Protein AF-A0A9D2MLC1-F1 (afdb_monomer_lite)

Sequence (253 aa):
MKKRMLSLFCVLALGLTLLPTAALAAQDPVWYIERGWDGSTVTEQTKTVDTCTPIDKTTVTWDGSTTGGWYVASGNVTIDQRVTVTGDVYLILTDGCTLTINGGIQVEEDDSLTIYGQSDQADTMGRLTASINAENATIWDAAIGGSGSKDGGMDGGAVTIHGGFVSAMATLIDEDESTGGNDDESTGGNDEVSTHYAHGAAIGGGGGGGVTADGESFVANGGDGGTVIIYGGVVDAASDGGAAIGGGGGSDV

Structure (mmCIF, N/CA/C/O backbone):
data_AF-A0A9D2MLC1-F1
#
_entry.id   AF-A0A9D2MLC1-F1
#
loop_
_atom_site.group_PDB
_atom_site.id
_atom_site.type_symbol
_atom_site.label_atom_id
_atom_site.label_alt_id
_atom_site.label_comp_id
_atom_site.label_asym_id
_atom_site.label_entity_id
_atom_site.label_seq_id
_atom_site.pdbx_PDB_ins_code
_atom_site.Cartn_x
_atom_site.Cartn_y
_atom_site.Cartn_z
_atom_site.occupancy
_atom_site.B_iso_or_equiv
_atom_site.auth_seq_id
_atom_site.auth_comp_id
_atom_site.auth_asym_id
_atom_site.auth_atom_id
_atom_site.pdbx_PDB_model_num
ATOM 1 N N . MET A 1 1 ? -7.370 58.462 50.575 1.00 47.19 1 MET A N 1
ATOM 2 C CA . MET A 1 1 ? -7.270 58.305 49.106 1.00 47.19 1 MET A CA 1
ATOM 3 C C . MET A 1 1 ? -7.406 56.820 48.768 1.00 47.19 1 MET A C 1
ATOM 5 O O . MET A 1 1 ? -6.433 56.090 48.822 1.00 47.19 1 MET A O 1
ATOM 9 N N . LYS A 1 2 ? -8.638 56.342 48.544 1.00 49.66 2 LYS A N 1
ATOM 10 C CA . LYS A 1 2 ? -8.995 54.926 48.312 1.00 49.66 2 LYS A CA 1
ATOM 11 C C . LYS A 1 2 ? -9.895 54.845 47.074 1.00 49.66 2 LYS A C 1
ATOM 13 O O . LYS A 1 2 ? -11.104 54.776 47.232 1.00 49.66 2 LYS A O 1
ATOM 18 N N . LYS A 1 3 ? -9.358 54.979 45.856 1.00 49.16 3 LYS A N 1
ATOM 19 C CA . LYS A 1 3 ? -10.187 54.959 44.628 1.00 49.16 3 LYS A CA 1
ATOM 20 C C . LYS A 1 3 ? -9.443 54.508 43.359 1.00 49.16 3 LYS A C 1
ATOM 22 O O . LYS A 1 3 ? -9.645 55.135 42.336 1.00 49.16 3 LYS A O 1
ATOM 27 N N . ARG A 1 4 ? -8.560 53.495 43.362 1.00 52.78 4 ARG A N 1
ATOM 28 C CA . ARG A 1 4 ? -7.952 53.017 42.084 1.00 52.78 4 ARG A CA 1
ATOM 29 C C . ARG A 1 4 ? -7.636 51.516 41.970 1.00 52.78 4 ARG A C 1
ATOM 31 O O . ARG A 1 4 ? -7.066 51.122 40.966 1.00 52.78 4 ARG A O 1
ATOM 38 N N . MET A 1 5 ? -8.002 50.669 42.938 1.00 52.56 5 MET A N 1
ATOM 39 C CA . MET A 1 5 ? -7.578 49.249 42.930 1.00 52.56 5 MET A CA 1
ATOM 40 C C . MET A 1 5 ? -8.698 48.236 42.644 1.00 52.56 5 MET A C 1
ATOM 42 O O . MET A 1 5 ? -8.396 47.086 42.359 1.00 52.56 5 MET A O 1
ATOM 46 N N . LEU A 1 6 ? -9.977 48.641 42.651 1.00 48.75 6 LEU A N 1
ATOM 47 C CA . LEU A 1 6 ? -11.094 47.721 42.365 1.00 48.75 6 LEU A CA 1
ATOM 48 C C . LEU A 1 6 ? -11.420 47.584 40.868 1.00 48.75 6 LEU A C 1
ATOM 50 O O . LEU A 1 6 ? -12.038 46.608 40.464 1.00 48.75 6 LEU A O 1
ATOM 54 N N . SER A 1 7 ? -10.985 48.534 40.034 1.00 48.88 7 SER A N 1
ATOM 55 C CA . SER A 1 7 ? -11.278 48.519 38.592 1.00 48.88 7 SER A CA 1
ATOM 56 C C . SER A 1 7 ? -10.373 47.574 37.800 1.00 48.88 7 SER A C 1
ATOM 58 O O . SER A 1 7 ? -10.716 47.232 36.676 1.00 48.88 7 SER A O 1
ATOM 60 N N . LEU A 1 8 ? -9.226 47.164 38.354 1.00 48.66 8 LEU A N 1
ATOM 61 C CA . LEU A 1 8 ? -8.252 46.341 37.631 1.00 48.66 8 LEU A CA 1
ATOM 62 C C . LEU A 1 8 ? -8.523 44.834 37.788 1.00 48.66 8 LEU A C 1
ATOM 64 O O . LEU A 1 8 ? -8.221 44.065 36.883 1.00 48.66 8 LEU A O 1
ATOM 68 N N . PHE A 1 9 ? -9.177 44.417 38.879 1.00 50.84 9 PHE A N 1
ATOM 69 C CA . PHE A 1 9 ? -9.564 43.015 39.088 1.00 50.84 9 PHE A CA 1
ATOM 70 C C . PHE A 1 9 ? -10.787 42.591 38.257 1.00 50.84 9 PHE A C 1
ATOM 72 O O . PHE A 1 9 ? -10.830 41.454 37.798 1.00 50.84 9 PHE A O 1
ATOM 79 N N . CYS A 1 10 ? -11.736 43.493 37.971 1.00 48.47 10 CYS A N 1
ATOM 80 C CA . CYS A 1 10 ? -12.864 43.169 37.084 1.00 48.47 10 CYS A CA 1
ATOM 81 C C . CYS A 1 10 ? -12.461 43.065 35.603 1.00 48.47 10 CYS A C 1
ATOM 83 O O . CYS A 1 10 ? -13.090 42.320 34.862 1.00 48.47 10 CYS A O 1
ATOM 85 N N . VAL A 1 11 ? -11.408 43.765 35.165 1.00 52.12 11 VAL A N 1
ATOM 86 C CA . VAL A 1 11 ? -10.929 43.691 33.769 1.00 52.12 11 VAL A CA 1
ATOM 87 C C . VAL A 1 11 ? -10.118 42.415 33.526 1.00 52.12 11 VAL A C 1
ATOM 89 O O . VAL A 1 11 ? -10.260 41.798 32.476 1.00 52.12 11 VAL A O 1
ATOM 92 N N . LEU A 1 12 ? -9.336 41.958 34.512 1.00 48.44 12 LEU A N 1
ATOM 93 C CA . LEU A 1 12 ? -8.589 40.699 34.406 1.00 48.44 12 LEU A CA 1
ATOM 94 C C . LEU A 1 12 ? -9.509 39.464 34.489 1.00 48.44 12 LEU A C 1
ATOM 96 O O . LEU A 1 12 ? -9.271 38.477 33.801 1.00 48.44 12 LEU A O 1
ATOM 100 N N . ALA A 1 13 ? -10.594 39.539 35.271 1.00 52.09 13 ALA A N 1
ATOM 101 C CA . ALA A 1 13 ? -11.589 38.469 35.364 1.00 52.09 13 ALA A CA 1
ATOM 102 C C . ALA A 1 13 ? -12.474 38.347 34.106 1.00 52.09 13 ALA A C 1
ATOM 104 O O . ALA A 1 13 ? -12.852 37.235 33.753 1.00 52.09 13 ALA A O 1
ATOM 105 N N . LEU A 1 14 ? -12.762 39.452 33.399 1.00 51.16 14 LEU A N 1
ATOM 106 C CA . LEU A 1 14 ? -13.432 39.400 32.089 1.00 51.16 14 LEU A CA 1
ATOM 107 C C . LEU A 1 14 ? -12.478 39.047 30.933 1.00 51.16 14 LEU A C 1
ATOM 109 O O . LEU A 1 14 ? -12.927 38.522 29.922 1.00 51.16 14 LEU A O 1
ATOM 113 N N . GLY A 1 15 ? -11.173 39.304 31.065 1.00 48.12 15 GLY A N 1
ATOM 114 C CA . GLY A 1 15 ? -10.180 38.944 30.045 1.00 48.12 15 GLY A CA 1
ATOM 115 C C . GLY A 1 15 ? -9.896 37.441 29.944 1.00 48.12 15 GLY A C 1
ATOM 116 O O . GLY A 1 15 ? -9.494 36.977 28.883 1.00 48.12 15 GLY A O 1
ATOM 117 N N . LEU A 1 16 ? -10.137 36.671 31.015 1.00 50.59 16 LEU A N 1
ATOM 118 C CA . LEU A 1 16 ? -9.947 35.212 31.022 1.00 50.59 16 LEU A CA 1
ATOM 119 C C . LEU A 1 16 ? -11.151 34.418 30.490 1.00 50.59 16 LEU A C 1
ATOM 121 O O . LEU A 1 16 ? -10.986 33.254 30.142 1.00 50.59 16 LEU A O 1
ATOM 125 N N . THR A 1 17 ? -12.344 35.016 30.406 1.00 54.69 17 THR A N 1
ATOM 126 C CA . THR A 1 17 ? -13.545 34.355 29.852 1.00 54.69 17 THR A CA 1
ATOM 127 C C . THR A 1 17 ? -13.795 34.695 28.381 1.00 54.69 17 THR A C 1
ATOM 129 O O . THR A 1 17 ? -14.720 34.161 27.777 1.00 54.69 17 THR A O 1
ATOM 132 N N . LEU A 1 18 ? -12.975 35.588 27.814 1.00 49.53 18 LEU A N 1
ATOM 133 C CA . LEU A 1 18 ? -12.990 36.023 26.414 1.00 49.53 18 LEU A CA 1
ATOM 134 C C . LEU A 1 18 ? -11.840 35.436 25.589 1.00 49.53 18 LEU A C 1
ATOM 136 O O . LEU A 1 18 ? -11.666 35.819 24.432 1.00 49.53 18 LEU A O 1
ATOM 140 N N . LEU A 1 19 ? -11.071 34.497 26.148 1.00 50.03 19 LEU A N 1
ATOM 141 C CA . LEU A 1 19 ? -10.316 33.596 25.291 1.00 50.03 19 LEU A CA 1
ATOM 142 C C . LEU A 1 19 ? -11.359 32.788 24.515 1.00 50.03 19 LEU A C 1
ATOM 144 O O . LEU A 1 19 ? -12.202 32.158 25.159 1.00 50.03 19 LEU A O 1
ATOM 148 N N . PRO A 1 20 ? -11.360 32.808 23.171 1.00 52.34 20 PRO A N 1
ATOM 149 C CA . PRO A 1 20 ? -12.101 31.803 22.445 1.00 52.34 20 PRO A CA 1
ATOM 150 C C . PRO A 1 20 ? -11.544 30.475 22.943 1.00 52.34 20 PRO A C 1
ATOM 152 O O . PRO A 1 20 ? -10.388 30.140 22.688 1.00 52.34 20 PRO A O 1
ATOM 155 N N . THR A 1 21 ? -12.342 29.726 23.700 1.00 51.97 21 THR A N 1
ATOM 156 C CA . THR A 1 21 ? -12.208 28.283 23.698 1.00 51.97 21 THR A CA 1
ATOM 157 C C . THR A 1 21 ? -12.430 27.905 22.245 1.00 51.97 21 THR A C 1
ATOM 159 O O . THR A 1 21 ? -13.549 27.659 21.804 1.00 51.97 21 THR A O 1
ATOM 162 N N . ALA A 1 22 ? -11.344 27.890 21.475 1.00 47.25 22 ALA A N 1
ATOM 163 C CA . ALA A 1 22 ? -11.178 26.881 20.464 1.00 47.25 22 ALA A CA 1
ATOM 164 C C . ALA A 1 22 ? -11.280 25.568 21.242 1.00 47.25 22 ALA A C 1
ATOM 166 O O . ALA A 1 22 ? -10.293 25.012 21.714 1.00 47.25 22 ALA A O 1
ATOM 167 N N . ALA A 1 23 ? -12.518 25.138 21.492 1.00 45.47 23 ALA A N 1
ATOM 168 C CA . ALA A 1 23 ? -12.805 23.739 21.612 1.00 45.47 23 ALA A CA 1
ATOM 169 C C . ALA A 1 23 ? -12.314 23.193 20.275 1.00 45.47 23 ALA A C 1
ATOM 171 O O . ALA A 1 23 ? -13.001 23.321 19.262 1.00 45.47 23 ALA A O 1
ATOM 172 N N . LEU A 1 24 ? -11.071 22.698 20.249 1.00 48.00 24 LEU A N 1
ATOM 173 C CA . LEU A 1 24 ? -10.745 21.625 19.331 1.00 48.00 24 LEU A CA 1
ATOM 174 C C . LEU A 1 24 ? -11.898 20.653 19.533 1.00 48.00 24 LEU A C 1
ATOM 176 O O . LEU A 1 24 ? -12.082 20.154 20.646 1.00 48.00 24 LEU A O 1
ATOM 180 N N . ALA A 1 25 ? -12.753 20.505 18.525 1.00 48.06 25 ALA A N 1
ATOM 181 C CA . ALA A 1 25 ? -13.664 19.384 18.508 1.00 48.06 25 ALA A CA 1
ATOM 182 C C . ALA A 1 25 ? -12.746 18.169 18.629 1.00 48.06 25 ALA A C 1
ATOM 184 O O . ALA A 1 25 ? -11.977 17.898 17.709 1.00 48.06 25 ALA A O 1
ATOM 185 N N . ALA A 1 26 ? -12.707 17.558 19.815 1.00 56.53 26 ALA A N 1
ATOM 186 C CA . ALA A 1 26 ? -12.007 16.307 19.998 1.00 56.53 26 ALA A CA 1
ATOM 187 C C . ALA A 1 26 ? -12.693 15.354 19.025 1.00 56.53 26 ALA A C 1
ATOM 189 O O . ALA A 1 26 ? -13.883 15.074 19.174 1.00 56.53 26 ALA A O 1
ATOM 190 N N . GLN A 1 27 ? -11.991 15.000 17.954 1.00 65.88 27 GLN A N 1
ATOM 191 C CA . GLN A 1 27 ? -12.449 13.950 17.070 1.00 65.88 27 GLN A CA 1
ATOM 192 C C . GLN A 1 27 ? -12.508 12.680 17.920 1.00 65.88 27 GLN A C 1
ATOM 194 O O . GLN A 1 27 ? -11.614 12.450 18.738 1.00 65.88 27 GLN A O 1
ATOM 199 N N . ASP A 1 28 ? -13.585 11.908 17.791 1.00 87.06 28 ASP A N 1
ATOM 200 C CA . ASP A 1 28 ? -13.672 10.640 18.508 1.00 87.06 28 ASP A CA 1
ATOM 201 C C . ASP A 1 28 ? -12.470 9.766 18.103 1.00 87.06 28 ASP A C 1
ATOM 203 O O . ASP A 1 28 ? -12.168 9.690 16.904 1.00 87.06 28 ASP A O 1
ATOM 207 N N . PRO A 1 29 ? -11.767 9.132 19.064 1.00 94.56 29 PRO A N 1
ATOM 208 C CA . PRO A 1 29 ? -10.625 8.286 18.752 1.00 94.56 29 PRO A CA 1
ATOM 209 C C . PRO A 1 29 ? -10.986 7.220 17.719 1.00 94.56 29 PRO A C 1
ATOM 211 O O . PRO A 1 29 ? -12.024 6.558 17.818 1.00 94.56 29 PRO A O 1
ATOM 214 N N . VAL A 1 30 ? -10.107 7.026 16.740 1.00 97.88 30 VAL A N 1
ATOM 215 C CA . VAL A 1 30 ? -10.298 6.016 15.700 1.00 97.88 30 VAL A CA 1
ATOM 216 C C . VAL A 1 30 ? -9.710 4.708 16.204 1.00 97.88 30 VAL A C 1
ATOM 218 O O . VAL A 1 30 ? -8.534 4.641 16.562 1.00 97.88 30 VAL A O 1
ATOM 221 N N . TRP A 1 31 ? -10.529 3.663 16.264 1.00 98.06 31 TRP A N 1
ATOM 222 C CA . TRP A 1 31 ? -10.074 2.338 16.669 1.00 98.06 31 TRP A CA 1
ATOM 223 C C . TRP A 1 31 ? -9.608 1.511 15.468 1.00 98.06 31 TRP A C 1
ATOM 225 O O . TRP A 1 31 ? -10.060 1.732 14.345 1.00 98.06 31 TRP A O 1
ATOM 235 N N . TYR A 1 32 ? -8.715 0.557 15.707 1.00 98.62 32 TYR A N 1
ATOM 236 C CA . TYR A 1 32 ? -8.176 -0.358 14.701 1.00 98.62 32 TYR A CA 1
ATOM 237 C C . TYR A 1 32 ? -7.752 -1.686 15.342 1.00 98.62 32 TYR A C 1
ATOM 239 O O . TYR A 1 32 ? -7.595 -1.767 16.566 1.00 98.62 32 TYR A O 1
ATOM 247 N N . ILE A 1 33 ? -7.576 -2.732 14.531 1.00 98.62 33 ILE A N 1
ATOM 248 C CA . ILE A 1 33 ? -7.063 -4.032 14.985 1.00 98.62 33 ILE A CA 1
ATOM 249 C C . ILE A 1 33 ? -5.586 -4.143 14.615 1.00 98.62 33 ILE A C 1
ATOM 251 O O . ILE A 1 33 ? -5.236 -4.206 13.440 1.00 98.62 33 ILE A O 1
ATOM 255 N N . GLU A 1 34 ? -4.718 -4.205 15.622 1.00 98.56 34 GLU A N 1
ATOM 256 C CA . GLU A 1 34 ? -3.320 -4.584 15.443 1.00 98.56 34 GLU A CA 1
ATOM 257 C C . GLU A 1 34 ? -3.178 -6.100 15.561 1.00 98.56 34 GLU A C 1
ATOM 259 O O . GLU A 1 34 ? -3.733 -6.728 16.467 1.00 98.56 34 GLU A O 1
ATOM 264 N N . ARG A 1 35 ? -2.396 -6.676 14.651 1.00 97.94 35 ARG A N 1
ATOM 265 C CA . ARG A 1 35 ? -2.087 -8.105 14.622 1.00 97.94 35 ARG A CA 1
ATOM 266 C C . ARG A 1 35 ? -0.595 -8.368 14.707 1.00 97.94 35 ARG A C 1
ATOM 268 O O . ARG A 1 35 ? 0.192 -7.591 14.186 1.00 97.94 35 ARG A O 1
ATOM 275 N N . GLY A 1 36 ? -0.205 -9.478 15.313 1.00 96.81 36 GLY A N 1
ATOM 276 C CA . GLY A 1 36 ? 1.197 -9.880 15.403 1.00 96.81 36 GLY A CA 1
ATOM 277 C C . GLY A 1 36 ? 1.365 -11.391 15.372 1.00 96.81 36 GLY A C 1
ATOM 278 O O . GLY A 1 36 ? 0.392 -12.130 15.507 1.00 96.81 36 GLY A O 1
ATOM 279 N N . TRP A 1 37 ? 2.603 -11.858 15.238 1.00 96.44 37 TRP A N 1
ATOM 280 C CA . TRP A 1 37 ? 2.955 -13.275 15.330 1.00 96.44 37 TRP A CA 1
ATOM 281 C C . TRP A 1 37 ? 3.745 -13.537 16.613 1.00 96.44 37 TRP A C 1
ATOM 283 O O . TRP A 1 37 ? 4.798 -12.939 16.824 1.00 96.44 37 TRP A O 1
ATOM 293 N N . ASP A 1 38 ? 3.261 -14.442 17.463 1.00 95.75 38 ASP A N 1
ATOM 294 C CA . ASP A 1 38 ? 3.916 -14.783 18.737 1.00 95.75 38 ASP A CA 1
ATOM 295 C C . ASP A 1 38 ? 4.903 -15.964 18.639 1.00 95.75 38 ASP A C 1
ATOM 297 O O . ASP A 1 38 ? 5.476 -16.389 19.644 1.00 95.75 38 ASP A O 1
ATOM 301 N N . GLY A 1 39 ? 5.106 -16.504 17.434 1.00 95.88 39 GLY A N 1
ATOM 302 C CA . GLY A 1 39 ? 5.869 -17.731 17.199 1.00 95.88 39 GLY A CA 1
ATOM 303 C C . GLY A 1 39 ? 5.004 -18.965 16.924 1.00 95.88 39 GLY A C 1
ATOM 304 O O . GLY A 1 39 ? 5.540 -19.963 16.444 1.00 95.88 39 GLY A O 1
ATOM 305 N N . SER A 1 40 ? 3.694 -18.912 17.192 1.00 96.12 40 SER A N 1
ATOM 306 C CA . SER A 1 40 ? 2.772 -20.039 17.006 1.00 96.12 40 SER A CA 1
ATOM 307 C C . SER A 1 40 ? 1.437 -19.663 16.369 1.00 96.12 40 SER A C 1
ATOM 309 O O . SER A 1 40 ? 0.889 -20.470 15.617 1.00 96.12 40 SER A O 1
ATOM 311 N N . THR A 1 41 ? 0.872 -18.504 16.699 1.00 96.06 41 THR A N 1
ATOM 312 C CA . THR A 1 41 ? -0.433 -18.061 16.197 1.00 96.06 41 THR A CA 1
ATOM 313 C C . THR A 1 41 ? -0.447 -16.566 15.918 1.00 96.06 41 THR A C 1
ATOM 315 O O . THR A 1 41 ? 0.349 -15.800 16.467 1.00 96.06 41 THR A O 1
ATOM 318 N N . VAL A 1 42 ? -1.379 -16.145 15.061 1.00 96.25 42 VAL A N 1
ATOM 319 C CA . VAL A 1 42 ? -1.700 -14.725 14.919 1.00 96.25 42 VAL A CA 1
ATOM 320 C C . VAL A 1 42 ? -2.392 -14.261 16.200 1.00 96.25 42 VAL A C 1
ATOM 322 O O . VAL A 1 42 ? -3.341 -14.885 16.673 1.00 96.25 42 VAL A O 1
ATOM 325 N N . THR A 1 43 ? -1.887 -13.172 16.764 1.00 97.25 43 THR A N 1
ATOM 326 C CA . THR A 1 43 ? -2.447 -12.473 17.925 1.00 97.25 43 THR A CA 1
ATOM 327 C C . THR A 1 43 ? -3.136 -11.201 17.463 1.00 97.25 43 THR A C 1
ATOM 329 O O . THR A 1 43 ? -2.714 -10.604 16.476 1.00 97.25 43 THR A O 1
ATOM 332 N N . GLU A 1 44 ? -4.182 -10.779 18.173 1.00 97.19 44 GLU A N 1
ATOM 333 C CA . GLU A 1 44 ? -4.983 -9.606 17.815 1.00 97.19 44 GLU A CA 1
ATOM 334 C C . GLU A 1 44 ? -5.229 -8.719 19.036 1.00 97.19 44 GLU A C 1
ATOM 336 O O . GLU A 1 44 ? -5.491 -9.216 20.137 1.00 97.19 44 GLU A O 1
ATOM 341 N N . GLN A 1 45 ? -5.163 -7.402 18.844 1.00 97.75 45 GLN A N 1
ATOM 342 C CA . GLN A 1 45 ? -5.486 -6.404 19.859 1.00 97.75 45 GLN A CA 1
ATOM 343 C C . GLN A 1 45 ? -6.215 -5.214 19.237 1.00 97.75 45 GLN A C 1
ATOM 345 O O . GLN A 1 45 ? -5.753 -4.624 18.263 1.00 97.75 45 GLN A O 1
ATOM 350 N N . THR A 1 46 ? -7.331 -4.810 19.842 1.00 98.19 46 THR A N 1
ATOM 351 C CA . THR A 1 46 ? -7.986 -3.544 19.500 1.00 98.19 46 THR A CA 1
ATOM 352 C C . THR A 1 46 ? -7.241 -2.385 20.152 1.00 98.19 46 THR A C 1
ATOM 354 O O . THR A 1 46 ? -7.024 -2.380 21.366 1.00 98.19 46 THR A O 1
ATOM 357 N N . LYS A 1 47 ? -6.887 -1.385 19.349 1.00 98.44 47 LYS A N 1
ATOM 358 C CA . LYS A 1 47 ? -6.235 -0.147 19.780 1.00 98.44 47 LYS A CA 1
ATOM 359 C C . LYS A 1 47 ? -7.018 1.067 19.301 1.00 98.44 47 LYS A C 1
ATOM 361 O O . LYS A 1 47 ? -7.942 0.943 18.501 1.00 98.44 47 LYS A O 1
ATOM 366 N N . THR A 1 48 ? -6.644 2.235 19.807 1.00 98.06 48 THR A N 1
ATOM 367 C CA . THR A 1 48 ? -7.201 3.529 19.409 1.00 98.06 48 THR A CA 1
ATOM 368 C C . THR A 1 48 ? -6.088 4.530 19.169 1.00 98.06 48 THR A C 1
ATOM 370 O O . THR A 1 48 ? -5.039 4.466 19.811 1.00 98.06 48 THR A O 1
ATOM 373 N N . VAL A 1 49 ? -6.343 5.483 18.284 1.00 97.38 49 VAL A N 1
ATOM 374 C CA . VAL A 1 49 ? -5.505 6.660 18.074 1.00 97.38 49 VAL A CA 1
ATOM 375 C C . VAL A 1 49 ? -6.373 7.914 18.166 1.00 97.38 49 VAL A C 1
ATOM 377 O O . VAL A 1 49 ? -7.464 7.979 17.600 1.00 97.38 49 VAL A O 1
ATOM 380 N N . ASP A 1 50 ? -5.900 8.900 18.926 1.00 95.00 50 ASP A N 1
ATOM 381 C CA . ASP A 1 50 ? -6.674 10.105 19.247 1.00 95.00 50 ASP A CA 1
ATOM 382 C C . ASP A 1 50 ? -6.677 11.133 18.109 1.00 95.00 50 ASP A C 1
ATOM 384 O O . ASP A 1 50 ? -7.511 12.035 18.078 1.00 95.00 50 ASP A O 1
ATOM 388 N N . THR A 1 51 ? -5.706 11.074 17.197 1.00 94.50 51 THR A N 1
ATOM 389 C CA . THR A 1 51 ? -5.578 12.047 16.106 1.00 94.50 51 THR A CA 1
ATOM 390 C C . THR A 1 51 ? -5.044 11.363 14.856 1.00 94.50 51 THR A C 1
ATOM 392 O O . THR A 1 51 ? -4.014 10.697 14.903 1.00 94.50 51 THR A O 1
ATOM 395 N N . CYS A 1 52 ? -5.739 11.559 13.739 1.00 96.56 52 CYS A N 1
ATOM 396 C CA . CYS A 1 52 ? -5.337 11.107 12.410 1.00 96.56 52 CYS A CA 1
ATOM 397 C C . CYS A 1 52 ? -5.601 12.222 11.402 1.00 96.56 52 CYS A C 1
ATOM 399 O O . CYS A 1 52 ? -6.487 13.051 11.605 1.00 96.56 52 CYS A O 1
ATOM 401 N N . THR A 1 53 ? -4.885 12.198 10.288 1.00 98.06 53 THR A N 1
ATOM 402 C CA . THR A 1 53 ? -5.198 12.996 9.106 1.00 98.06 53 THR A CA 1
ATOM 403 C C . THR A 1 53 ? -6.301 12.289 8.304 1.00 98.06 53 THR A C 1
ATOM 405 O O . THR A 1 53 ? -6.080 11.175 7.822 1.00 98.06 53 THR A O 1
ATOM 408 N N . PRO A 1 54 ? -7.506 12.872 8.154 1.00 98.12 54 PRO A N 1
ATOM 409 C CA . PRO A 1 54 ? -8.530 12.301 7.287 1.00 98.12 54 PRO A CA 1
ATOM 410 C C . PRO A 1 54 ? -8.075 12.350 5.831 1.00 98.12 54 PRO A C 1
ATOM 412 O O . PRO A 1 54 ? -7.597 13.386 5.373 1.00 98.12 54 PRO A O 1
ATOM 415 N N . ILE A 1 55 ? -8.247 11.248 5.107 1.00 98.62 55 ILE A N 1
ATOM 416 C CA . ILE A 1 55 ? -7.949 11.198 3.678 1.00 98.62 55 ILE A CA 1
ATOM 417 C C . ILE A 1 55 ? -9.121 11.784 2.890 1.00 98.62 55 ILE A C 1
ATOM 419 O O . ILE A 1 55 ? -10.268 11.361 3.034 1.00 98.62 55 ILE A O 1
ATOM 423 N N . ASP A 1 56 ? -8.804 12.720 2.002 1.00 98.38 56 ASP A N 1
ATOM 424 C CA . ASP A 1 56 ? -9.670 13.156 0.914 1.00 98.38 56 ASP A CA 1
ATOM 425 C C . ASP A 1 56 ? -8.961 13.016 -0.444 1.00 98.38 56 ASP A C 1
ATOM 427 O O . ASP A 1 56 ? -7.791 12.645 -0.530 1.00 98.38 56 ASP A O 1
ATOM 431 N N . LYS A 1 57 ? -9.670 13.351 -1.526 1.00 97.88 57 LYS A N 1
ATOM 432 C CA . LYS A 1 57 ? -9.168 13.246 -2.907 1.00 97.88 57 LYS A CA 1
ATOM 433 C C . LYS A 1 57 ? -7.887 14.045 -3.203 1.00 97.88 57 LYS A C 1
ATOM 435 O O . LYS A 1 57 ? -7.293 13.860 -4.257 1.00 97.88 57 LYS A O 1
ATOM 440 N N . THR A 1 58 ? -7.511 14.987 -2.338 1.00 97.94 58 THR A N 1
ATOM 441 C CA . THR A 1 58 ? -6.320 15.842 -2.484 1.00 97.94 58 THR A CA 1
ATOM 442 C C . THR A 1 58 ? -5.156 15.399 -1.602 1.00 97.94 58 THR A C 1
ATOM 444 O O . THR A 1 58 ? -4.074 15.978 -1.671 1.00 97.94 58 THR A O 1
ATOM 447 N N . THR A 1 59 ? -5.355 14.366 -0.782 1.00 98.25 59 THR A N 1
ATOM 448 C CA . THR A 1 59 ? -4.367 13.877 0.183 1.00 98.25 59 THR A CA 1
ATOM 449 C C . THR A 1 59 ? -3.350 12.958 -0.503 1.00 98.25 59 THR A C 1
ATOM 451 O O . THR A 1 59 ? -3.359 11.745 -0.311 1.00 98.25 59 THR A O 1
ATOM 454 N N . VAL A 1 60 ? -2.487 13.549 -1.334 1.00 97.94 60 VAL A N 1
ATOM 455 C CA . VAL A 1 60 ? -1.513 12.841 -2.194 1.00 97.94 60 VAL A CA 1
ATOM 456 C C . VAL A 1 60 ? -0.123 12.676 -1.574 1.00 97.94 60 VAL A C 1
ATOM 458 O O . VAL A 1 60 ? 0.746 12.039 -2.157 1.00 97.94 60 VAL A O 1
ATOM 461 N N . THR A 1 61 ? 0.099 13.231 -0.385 1.00 98.44 61 THR A N 1
ATOM 462 C CA . THR A 1 61 ? 1.349 13.070 0.366 1.00 98.44 61 THR A CA 1
ATOM 463 C C . THR A 1 61 ? 1.027 12.584 1.766 1.00 98.44 61 THR A C 1
ATOM 465 O O . THR A 1 61 ? 0.303 13.253 2.512 1.00 98.44 61 THR A O 1
ATOM 468 N N . TRP A 1 62 ? 1.548 11.410 2.107 1.00 98.69 62 TRP A N 1
ATOM 469 C CA . TRP A 1 62 ? 1.442 10.811 3.425 1.00 98.69 62 TRP A CA 1
ATOM 470 C C . TRP A 1 62 ? 2.808 10.876 4.104 1.00 98.69 62 TRP A C 1
ATOM 472 O O . TRP A 1 62 ? 3.742 10.195 3.705 1.00 98.69 62 TRP A O 1
ATOM 482 N N . ASP A 1 63 ? 2.937 11.738 5.106 1.00 98.56 63 ASP A N 1
ATOM 483 C CA . ASP A 1 63 ? 4.210 12.050 5.756 1.00 98.56 63 ASP A CA 1
ATOM 484 C C . ASP A 1 63 ? 4.158 11.591 7.216 1.00 98.56 63 ASP A C 1
ATOM 486 O O . ASP A 1 63 ? 3.288 12.022 7.980 1.00 98.56 63 ASP A O 1
ATOM 490 N N . GLY A 1 64 ? 5.106 10.744 7.616 1.00 98.19 64 GLY A N 1
ATOM 491 C CA . GLY A 1 64 ? 5.233 10.203 8.969 1.00 98.19 64 GLY A C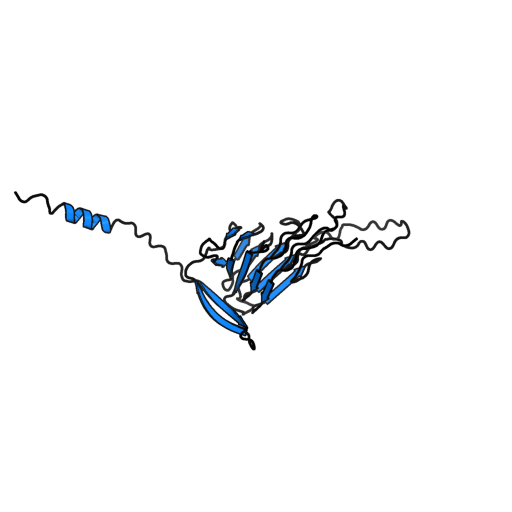A 1
ATOM 492 C C . GLY A 1 64 ? 5.407 11.266 10.061 1.00 98.19 64 GLY A C 1
ATOM 493 O O . GLY A 1 64 ? 5.112 11.031 11.234 1.00 98.19 64 GLY A O 1
ATOM 494 N N . SER A 1 65 ? 5.826 12.481 9.699 1.00 97.88 65 SER A N 1
ATOM 495 C CA . SER A 1 65 ? 5.904 13.624 10.614 1.00 97.88 65 SER A CA 1
ATOM 496 C C . SER A 1 65 ? 4.561 14.345 10.810 1.00 97.88 65 SER A C 1
ATOM 498 O O . SER A 1 65 ? 4.381 15.057 11.805 1.00 97.88 65 SER A O 1
ATOM 500 N N . THR A 1 66 ? 3.586 14.137 9.918 1.00 97.00 66 THR A N 1
ATOM 501 C CA . THR A 1 66 ? 2.249 14.737 10.001 1.00 97.00 66 THR A CA 1
ATOM 502 C C . THR A 1 66 ? 1.345 13.867 10.860 1.00 97.00 66 THR A C 1
ATOM 504 O O . THR A 1 66 ? 1.061 12.723 10.527 1.00 97.00 66 THR A O 1
ATOM 507 N N . THR A 1 67 ? 0.864 14.406 11.985 1.00 94.31 67 THR A N 1
ATOM 508 C CA . THR A 1 67 ? -0.054 13.682 12.887 1.00 94.31 67 THR A CA 1
ATOM 509 C C . THR A 1 67 ? 0.524 12.331 13.362 1.00 94.31 67 THR A C 1
ATOM 511 O O . THR A 1 67 ? -0.197 11.365 13.593 1.00 94.31 67 THR A O 1
ATOM 514 N N . GLY A 1 68 ? 1.854 12.247 13.491 1.00 96.69 68 GLY A N 1
ATOM 515 C CA . GLY A 1 68 ? 2.553 11.001 13.827 1.00 96.69 68 GLY A CA 1
ATOM 516 C C . GLY A 1 68 ? 2.392 9.892 12.781 1.00 96.69 68 GLY A C 1
ATOM 517 O O . GLY A 1 68 ? 2.425 8.724 13.154 1.00 96.69 68 GLY A O 1
ATOM 518 N N . GLY A 1 69 ? 2.137 10.252 11.519 1.00 98.25 69 GLY A N 1
ATOM 519 C CA . GLY A 1 69 ? 2.003 9.326 10.397 1.00 98.25 69 GLY A CA 1
ATOM 520 C C . GLY A 1 69 ? 0.634 8.664 10.276 1.00 98.25 69 GLY A C 1
ATOM 521 O O . GLY A 1 69 ? 0.456 7.811 9.414 1.00 98.25 69 GLY A O 1
ATOM 522 N N . TRP A 1 70 ? -0.341 9.022 11.117 1.00 98.75 70 TRP A N 1
ATOM 523 C CA . TRP A 1 70 ? -1.661 8.392 11.102 1.00 98.75 70 TRP A CA 1
ATOM 524 C C . TRP A 1 70 ? -2.594 9.028 10.078 1.00 98.75 70 TRP A C 1
ATOM 526 O O . TRP A 1 70 ? -2.925 10.211 10.172 1.00 98.75 70 TRP A O 1
ATOM 536 N N . TYR A 1 71 ? -3.098 8.205 9.164 1.00 98.81 71 TYR A N 1
ATOM 537 C CA . TYR A 1 71 ? -4.092 8.553 8.158 1.00 98.81 71 TYR A CA 1
ATOM 538 C C . TYR A 1 71 ? -5.326 7.663 8.303 1.00 98.81 71 TYR A C 1
ATOM 540 O O . TYR A 1 71 ? -5.224 6.479 8.620 1.00 98.81 71 TYR A O 1
ATOM 548 N N . VAL A 1 72 ? -6.513 8.223 8.071 1.00 98.75 72 VAL A N 1
ATOM 549 C CA . VAL A 1 72 ? -7.778 7.482 8.172 1.00 98.75 72 VAL A CA 1
ATOM 550 C C . VAL A 1 72 ? -8.625 7.669 6.920 1.00 98.75 72 VAL A C 1
ATOM 552 O O . VAL A 1 72 ? -8.936 8.791 6.520 1.00 98.75 72 VAL A O 1
ATOM 555 N N . ALA A 1 73 ? -9.029 6.554 6.314 1.00 98.69 73 ALA A N 1
ATOM 556 C CA . ALA A 1 73 ? -9.992 6.531 5.223 1.00 98.69 73 ALA A CA 1
ATOM 557 C C . ALA A 1 73 ? -11.399 6.293 5.776 1.00 98.69 73 ALA A C 1
ATOM 559 O O . ALA A 1 73 ? -11.637 5.338 6.523 1.00 98.69 73 ALA A O 1
ATOM 560 N N . SER A 1 74 ? -12.349 7.147 5.399 1.00 97.12 74 SER A N 1
ATOM 561 C CA . SER A 1 74 ? -13.751 7.062 5.816 1.00 97.12 74 SER A CA 1
ATOM 562 C C . SER A 1 74 ? -14.682 7.337 4.641 1.00 97.12 74 SER A C 1
ATOM 564 O O . SER A 1 74 ? -14.490 8.303 3.906 1.00 97.12 74 SER A O 1
ATOM 566 N N . GLY A 1 75 ? -15.708 6.499 4.475 1.00 97.62 75 GLY A N 1
ATOM 567 C CA . GLY A 1 75 ? -16.592 6.563 3.310 1.00 97.62 75 GLY A CA 1
ATOM 568 C C . GLY A 1 75 ? -15.867 6.223 2.004 1.00 97.62 75 GLY A C 1
ATOM 569 O O . GLY A 1 75 ? -14.903 5.460 2.009 1.00 97.62 75 GLY A O 1
ATOM 570 N N . ASN A 1 76 ? -16.342 6.782 0.890 1.00 98.25 76 ASN A N 1
ATOM 571 C CA . ASN A 1 76 ? -15.795 6.511 -0.439 1.00 98.25 76 ASN A CA 1
ATOM 572 C C . ASN A 1 76 ? -14.929 7.684 -0.901 1.00 98.25 76 ASN A C 1
ATOM 574 O O . ASN A 1 76 ? -15.440 8.793 -1.080 1.00 98.25 76 ASN A O 1
ATOM 578 N N . VAL A 1 77 ? -13.640 7.432 -1.112 1.00 98.69 77 VAL A N 1
ATOM 579 C CA . VAL A 1 77 ? -12.661 8.423 -1.562 1.00 98.69 77 VAL A CA 1
ATOM 580 C C . VAL A 1 77 ? -11.901 7.872 -2.759 1.00 98.69 77 VAL A C 1
ATOM 582 O O . VAL A 1 77 ? -11.424 6.741 -2.732 1.00 98.69 77 VAL A O 1
ATOM 585 N N . THR A 1 78 ? -11.758 8.697 -3.792 1.00 98.25 78 THR A N 1
ATOM 586 C CA . THR A 1 78 ? -10.919 8.410 -4.956 1.00 98.25 78 THR A CA 1
ATOM 587 C C . THR A 1 78 ? -9.846 9.484 -5.059 1.00 98.25 78 THR A C 1
ATOM 589 O O . THR A 1 78 ? -10.166 10.675 -5.042 1.00 98.25 78 THR A O 1
ATOM 592 N N . ILE A 1 79 ? -8.588 9.059 -5.134 1.00 97.50 79 ILE A N 1
ATOM 593 C CA . ILE A 1 79 ? -7.422 9.893 -5.416 1.00 97.50 79 ILE A CA 1
ATOM 594 C C . ILE A 1 79 ? -6.929 9.498 -6.806 1.00 97.50 79 ILE A C 1
ATOM 596 O O . ILE A 1 79 ? -6.549 8.352 -7.037 1.00 97.50 79 ILE A O 1
ATOM 600 N N . ASP A 1 80 ? -6.944 10.446 -7.736 1.00 94.06 80 ASP A N 1
ATOM 601 C CA . ASP A 1 80 ? -6.580 10.167 -9.131 1.00 94.06 80 ASP A CA 1
ATOM 602 C C . ASP A 1 80 ? -5.064 10.171 -9.371 1.00 94.06 80 ASP A C 1
ATOM 604 O O . ASP A 1 80 ? -4.590 9.713 -10.403 1.00 94.06 80 ASP A O 1
ATOM 608 N N . GLN A 1 81 ? -4.294 10.689 -8.415 1.00 93.19 81 GLN A N 1
ATOM 609 C CA . GLN A 1 81 ? -2.843 10.822 -8.501 1.00 93.19 81 GLN A CA 1
ATOM 610 C C . GLN A 1 81 ? -2.136 9.725 -7.702 1.00 93.19 81 GLN A C 1
ATOM 612 O O . GLN A 1 81 ? -2.700 9.165 -6.760 1.00 93.19 81 GLN A O 1
ATOM 617 N N . ARG A 1 82 ? -0.870 9.467 -8.045 1.00 95.00 82 ARG A N 1
ATOM 618 C CA . ARG A 1 82 ? 0.019 8.650 -7.216 1.00 95.00 82 ARG A CA 1
ATOM 619 C C . ARG A 1 82 ? 0.196 9.305 -5.849 1.00 95.00 82 ARG A C 1
ATOM 621 O O . ARG A 1 82 ? 0.449 10.506 -5.762 1.00 95.00 82 ARG A O 1
ATOM 628 N N . VAL A 1 83 ? 0.043 8.513 -4.795 1.00 98.44 83 VAL A N 1
ATOM 629 C CA . VAL A 1 83 ? 0.288 8.950 -3.418 1.00 98.44 83 VAL A CA 1
ATOM 630 C C . VAL A 1 83 ? 1.754 8.716 -3.075 1.00 98.44 83 VAL A C 1
ATOM 632 O O . VAL A 1 83 ? 2.259 7.630 -3.329 1.00 98.44 83 VAL A O 1
ATOM 635 N N . THR A 1 84 ? 2.421 9.689 -2.458 1.00 98.50 84 THR A N 1
ATOM 636 C CA . THR A 1 84 ? 3.794 9.532 -1.949 1.00 98.50 84 THR A CA 1
ATOM 637 C C . THR A 1 84 ? 3.796 9.322 -0.443 1.00 98.50 84 THR A C 1
ATOM 639 O O . THR A 1 84 ? 3.256 10.159 0.282 1.00 98.50 84 THR A O 1
ATOM 642 N N . VAL A 1 85 ? 4.415 8.236 0.021 1.00 98.88 85 VAL A N 1
ATOM 643 C CA . VAL A 1 85 ? 4.731 7.994 1.435 1.00 98.88 85 VAL A CA 1
ATOM 644 C C . VAL A 1 85 ? 6.133 8.523 1.741 1.00 98.88 85 VAL A C 1
ATOM 646 O O . VAL A 1 85 ? 7.019 8.446 0.898 1.00 98.88 85 VAL A O 1
ATOM 649 N N . THR A 1 86 ? 6.331 9.098 2.926 1.00 98.62 86 THR A N 1
ATOM 650 C CA . THR A 1 86 ? 7.656 9.467 3.446 1.00 98.62 86 THR A CA 1
ATOM 651 C C . THR A 1 86 ? 7.711 9.204 4.949 1.00 98.62 86 THR A C 1
ATOM 653 O O . THR A 1 86 ? 6.838 9.657 5.691 1.00 98.62 86 THR A O 1
ATOM 656 N N . GLY A 1 87 ? 8.746 8.511 5.414 1.00 98.69 87 GLY A N 1
ATOM 657 C CA . GLY A 1 87 ? 8.882 8.016 6.779 1.00 98.69 87 GLY A CA 1
ATOM 658 C C . GLY A 1 87 ? 7.883 6.903 7.109 1.00 98.69 87 GLY A C 1
ATOM 659 O O . GLY A 1 87 ? 7.448 6.151 6.239 1.00 98.69 87 GLY A O 1
ATOM 660 N N . ASP A 1 88 ? 7.509 6.812 8.387 1.00 98.81 88 ASP A N 1
ATOM 661 C CA . ASP A 1 88 ? 6.579 5.791 8.875 1.00 98.81 88 ASP A CA 1
ATOM 662 C C . ASP A 1 88 ? 5.121 6.253 8.798 1.00 98.81 88 ASP A C 1
ATOM 664 O O . ASP A 1 88 ? 4.710 7.166 9.523 1.00 98.81 88 ASP A O 1
ATOM 668 N N . VAL A 1 89 ? 4.320 5.593 7.960 1.00 98.94 89 VAL A N 1
ATOM 669 C CA . VAL A 1 89 ? 2.898 5.901 7.759 1.00 98.94 89 VAL A CA 1
ATOM 670 C C . VAL A 1 89 ? 1.998 4.742 8.183 1.00 98.94 89 VAL A C 1
ATOM 672 O O . VAL A 1 89 ? 2.252 3.571 7.904 1.00 98.94 89 VAL A O 1
ATOM 675 N N . TYR A 1 90 ? 0.883 5.094 8.822 1.00 98.94 90 TYR A N 1
ATOM 676 C CA . TYR A 1 90 ? -0.119 4.188 9.371 1.00 98.94 90 TYR A CA 1
ATOM 677 C C . TYR A 1 90 ? -1.500 4.545 8.812 1.00 98.94 90 TYR A C 1
ATOM 679 O O . TYR A 1 90 ? -2.059 5.595 9.126 1.00 98.94 90 TYR A O 1
ATOM 687 N N . LEU A 1 91 ? -2.074 3.669 7.995 1.00 98.88 91 LEU A N 1
ATOM 688 C CA . LEU A 1 91 ? -3.388 3.834 7.383 1.00 98.88 91 LEU A CA 1
ATOM 689 C C . LEU A 1 91 ? -4.439 3.013 8.133 1.00 98.88 91 LEU A C 1
ATOM 691 O O . LEU A 1 91 ? -4.313 1.797 8.244 1.00 98.88 91 LEU A O 1
ATOM 695 N N . ILE A 1 92 ? -5.520 3.653 8.576 1.00 98.88 92 ILE A N 1
ATOM 696 C CA . ILE A 1 92 ? -6.712 2.973 9.095 1.00 98.88 92 ILE A CA 1
ATOM 697 C C . ILE A 1 92 ? -7.810 2.977 8.029 1.00 98.88 92 ILE A C 1
ATOM 699 O O . ILE A 1 92 ? -8.311 4.031 7.628 1.00 98.88 92 ILE A O 1
ATOM 703 N N . LEU A 1 93 ? -8.229 1.781 7.620 1.00 98.81 93 LEU A N 1
ATOM 704 C CA . LEU A 1 93 ? -9.409 1.546 6.797 1.00 98.81 93 LEU A CA 1
ATOM 705 C C . LEU A 1 93 ? -10.615 1.318 7.715 1.00 98.81 93 LEU A C 1
ATOM 707 O O . LEU A 1 93 ? -10.765 0.250 8.314 1.00 98.81 93 LEU A O 1
ATOM 711 N N . THR A 1 94 ? -11.462 2.341 7.853 1.00 98.56 94 THR A N 1
ATOM 712 C CA . THR A 1 94 ? -12.694 2.211 8.647 1.00 98.56 94 THR A CA 1
ATOM 713 C C . THR A 1 94 ? -13.678 1.242 7.999 1.00 98.56 94 THR A C 1
ATOM 715 O O . THR A 1 94 ? -13.712 1.102 6.775 1.00 98.56 94 THR A O 1
ATOM 718 N N . ASP A 1 95 ? -14.495 0.573 8.811 1.00 98.44 95 ASP A N 1
ATOM 719 C CA . ASP A 1 95 ? -15.509 -0.343 8.292 1.00 98.44 95 ASP A CA 1
ATOM 720 C C . ASP A 1 95 ? -16.454 0.377 7.310 1.00 98.44 95 ASP A C 1
ATOM 722 O O . ASP A 1 95 ? -16.970 1.466 7.573 1.00 98.44 95 ASP A O 1
ATOM 726 N N . GLY A 1 96 ? -16.671 -0.242 6.150 1.00 98.06 96 GLY A N 1
ATOM 727 C CA . GLY A 1 96 ? -17.496 0.265 5.058 1.00 98.06 96 GLY A CA 1
ATOM 728 C C . GLY A 1 96 ? -16.824 1.323 4.180 1.00 98.06 96 GLY A C 1
ATOM 729 O O . GLY A 1 96 ? -17.473 1.820 3.259 1.00 98.06 96 GLY A O 1
ATOM 730 N N . CYS A 1 97 ? -15.559 1.687 4.427 1.00 98.50 97 CYS A N 1
ATOM 731 C CA . CYS A 1 97 ? -14.850 2.622 3.557 1.00 98.50 97 CYS A CA 1
ATOM 732 C C . CYS A 1 97 ? -14.384 1.965 2.249 1.00 98.50 97 CYS A C 1
ATOM 734 O O . CYS A 1 97 ? -14.137 0.760 2.174 1.00 98.50 97 CYS A O 1
ATOM 736 N N . THR A 1 98 ? -14.238 2.781 1.209 1.00 98.62 98 THR A N 1
ATOM 737 C CA . THR A 1 98 ? -13.535 2.426 -0.025 1.00 98.62 98 THR A CA 1
ATOM 738 C C . THR A 1 98 ? -12.590 3.565 -0.379 1.00 98.62 98 THR A C 1
ATOM 740 O O . THR A 1 98 ? -13.033 4.666 -0.701 1.00 98.62 98 THR A O 1
ATOM 743 N N . LEU A 1 99 ? -11.290 3.302 -0.307 1.00 98.81 99 LEU A N 1
ATOM 744 C CA . LEU A 1 99 ? -10.228 4.186 -0.761 1.00 98.81 99 LEU A CA 1
ATOM 745 C C . LEU A 1 99 ? -9.666 3.643 -2.075 1.00 98.81 99 LEU A C 1
ATOM 747 O O . LEU A 1 99 ? -9.071 2.569 -2.101 1.00 98.81 99 LEU A O 1
ATOM 751 N N . THR A 1 100 ? -9.847 4.391 -3.155 1.00 98.44 100 THR A N 1
ATOM 752 C CA . THR A 1 100 ? -9.311 4.070 -4.480 1.00 98.44 100 THR A CA 1
ATOM 753 C C . THR A 1 100 ? -8.206 5.056 -4.836 1.00 98.44 100 THR A C 1
ATOM 755 O O . THR A 1 100 ? -8.409 6.264 -4.730 1.00 98.44 100 THR A O 1
ATOM 758 N N . ILE A 1 101 ? -7.049 4.555 -5.262 1.00 97.44 101 ILE A N 1
ATOM 759 C CA . ILE A 1 101 ? -5.887 5.350 -5.659 1.00 97.44 101 ILE A CA 1
ATOM 760 C C . ILE A 1 101 ? -5.461 4.905 -7.060 1.00 97.44 101 ILE A C 1
ATOM 762 O O . ILE A 1 101 ? -4.876 3.834 -7.229 1.00 97.44 101 ILE A O 1
ATOM 766 N N . ASN A 1 102 ? -5.770 5.732 -8.061 1.00 93.38 102 ASN A N 1
ATOM 767 C CA . ASN A 1 102 ? -5.618 5.391 -9.482 1.00 93.38 102 ASN A CA 1
ATOM 768 C C . ASN A 1 102 ? -4.181 5.539 -10.013 1.00 93.38 102 ASN A C 1
ATOM 770 O O . ASN A 1 102 ? -3.923 5.161 -11.151 1.00 93.38 102 ASN A O 1
ATOM 774 N N . GLY A 1 103 ? -3.258 6.079 -9.211 1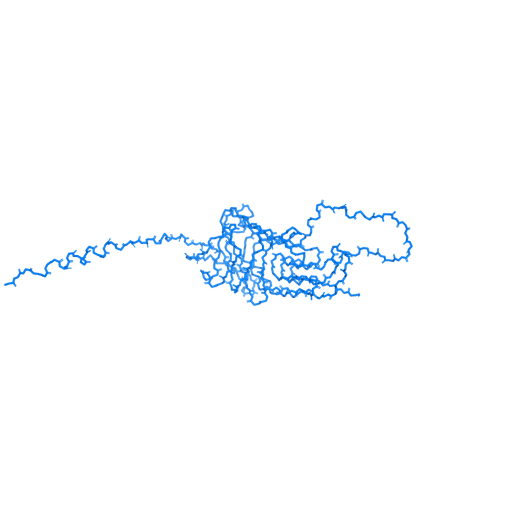.00 92.31 103 GLY A N 1
ATOM 775 C CA . GLY A 1 103 ? -1.828 6.162 -9.534 1.00 92.31 103 GLY A CA 1
ATOM 776 C C . GLY A 1 103 ? -0.934 5.303 -8.634 1.00 92.31 103 GLY A C 1
ATOM 777 O O . GLY A 1 103 ? 0.278 5.492 -8.634 1.00 92.31 103 GLY A O 1
ATOM 778 N N . GLY A 1 104 ? -1.514 4.408 -7.830 1.00 96.12 104 GLY A N 1
ATOM 779 C CA . GLY A 1 104 ? -0.784 3.621 -6.837 1.00 96.12 104 GLY A CA 1
ATOM 780 C C . GLY A 1 104 ? -0.235 4.434 -5.656 1.00 96.12 104 GLY A C 1
ATOM 781 O O . GLY A 1 104 ? -0.497 5.631 -5.502 1.00 96.12 104 GLY A O 1
ATOM 782 N N . ILE A 1 105 ? 0.527 3.761 -4.796 1.00 98.50 105 ILE A N 1
ATOM 783 C CA . ILE A 1 105 ? 1.160 4.331 -3.604 1.00 98.50 105 ILE A CA 1
ATOM 784 C C . ILE A 1 105 ? 2.667 4.099 -3.695 1.00 98.50 105 ILE A C 1
ATOM 786 O O . ILE A 1 105 ? 3.124 2.960 -3.702 1.00 98.50 105 ILE A O 1
ATOM 790 N N . GLN A 1 106 ? 3.438 5.176 -3.744 1.00 98.31 106 GLN A N 1
ATOM 791 C CA . GLN A 1 106 ? 4.891 5.143 -3.683 1.00 98.31 106 GLN A CA 1
ATOM 792 C C . GLN A 1 106 ? 5.349 4.905 -2.248 1.00 98.31 106 GLN A C 1
ATOM 794 O O . GLN A 1 106 ? 5.062 5.723 -1.375 1.00 98.31 106 GLN A O 1
ATOM 799 N N . VAL A 1 107 ? 6.070 3.809 -2.032 1.00 98.75 107 VAL A N 1
ATOM 800 C CA . VAL A 1 107 ? 6.764 3.482 -0.781 1.00 98.75 107 VAL A CA 1
ATOM 801 C C . VAL A 1 107 ? 8.163 3.012 -1.179 1.00 98.75 107 VAL A C 1
ATOM 803 O O . VAL A 1 107 ? 8.312 1.885 -1.650 1.00 98.75 107 VAL A O 1
ATOM 806 N N . GLU A 1 108 ? 9.158 3.892 -1.087 1.00 97.94 108 GLU A N 1
ATOM 807 C CA . GLU A 1 108 ? 10.545 3.592 -1.477 1.00 97.94 108 GLU A CA 1
ATOM 808 C C . GLU A 1 108 ? 11.348 3.013 -0.309 1.00 97.94 108 GLU A C 1
ATOM 810 O O . GLU A 1 108 ? 10.853 2.918 0.817 1.00 97.94 108 GLU A O 1
ATOM 815 N N . GLU A 1 109 ? 12.581 2.589 -0.588 1.00 97.94 109 GLU A N 1
ATOM 816 C CA . GLU A 1 109 ? 13.554 2.223 0.441 1.00 97.94 109 GLU A CA 1
ATOM 817 C C . GLU A 1 109 ? 13.587 3.280 1.563 1.00 97.94 109 GLU A C 1
ATOM 819 O O . GLU A 1 109 ? 13.486 4.478 1.313 1.00 97.94 109 GLU A O 1
ATOM 824 N N . ASP A 1 110 ? 13.709 2.815 2.808 1.00 97.75 110 ASP A N 1
ATOM 825 C CA . ASP A 1 110 ? 13.647 3.600 4.052 1.00 97.75 110 ASP A CA 1
ATOM 826 C C . ASP A 1 110 ? 12.265 4.156 4.462 1.00 97.75 110 ASP A C 1
ATOM 828 O O . ASP A 1 110 ? 12.120 4.597 5.606 1.00 97.75 110 ASP A O 1
ATOM 832 N N . ASP A 1 111 ? 11.234 4.058 3.617 1.00 98.81 111 ASP A N 1
ATOM 833 C CA . ASP A 1 111 ? 9.854 4.422 3.965 1.00 98.81 111 ASP A CA 1
ATOM 834 C C . ASP A 1 111 ? 9.008 3.199 4.367 1.00 98.81 111 ASP A C 1
ATOM 836 O O . ASP A 1 111 ? 9.298 2.049 4.006 1.00 98.81 111 ASP A O 1
ATOM 840 N N . SER A 1 112 ? 7.924 3.426 5.124 1.00 98.88 112 SER A N 1
ATOM 841 C CA . SER A 1 112 ? 7.023 2.345 5.529 1.00 98.88 112 SER A CA 1
ATOM 842 C C . SER A 1 112 ? 5.539 2.700 5.462 1.00 98.88 112 SER A C 1
ATOM 844 O O . SER A 1 112 ? 5.105 3.797 5.813 1.00 98.88 112 SER A O 1
ATOM 846 N N . LEU A 1 113 ? 4.735 1.724 5.031 1.00 98.94 113 LEU A N 1
ATOM 847 C CA . LEU A 1 113 ? 3.278 1.786 5.035 1.00 98.94 113 LEU A CA 1
ATOM 848 C C . LEU A 1 113 ? 2.707 0.615 5.834 1.00 98.94 113 LEU A C 1
ATOM 850 O O . LEU A 1 113 ? 2.818 -0.550 5.449 1.00 98.94 113 LEU A O 1
ATOM 854 N N . THR A 1 114 ? 2.025 0.934 6.928 1.00 98.94 114 THR A N 1
ATOM 855 C CA . THR A 1 114 ? 1.301 -0.033 7.751 1.00 98.94 114 THR A CA 1
ATOM 856 C C . THR A 1 114 ? -0.204 0.169 7.606 1.00 98.94 114 THR A C 1
ATOM 858 O O . THR A 1 114 ? -0.712 1.256 7.858 1.00 98.94 114 THR A O 1
ATOM 861 N N . ILE A 1 115 ? -0.937 -0.870 7.216 1.00 98.94 115 ILE A N 1
ATOM 862 C CA . ILE A 1 115 ? -2.374 -0.822 6.930 1.00 98.94 115 ILE A CA 1
ATOM 863 C C . ILE A 1 115 ? -3.140 -1.601 7.997 1.00 98.94 115 ILE A C 1
ATOM 865 O O . ILE A 1 115 ? -2.866 -2.776 8.245 1.00 98.94 115 ILE A O 1
ATOM 869 N N . TYR A 1 116 ? -4.143 -0.965 8.590 1.00 98.88 116 TYR A N 1
ATOM 870 C CA . TYR A 1 116 ? -5.039 -1.551 9.576 1.00 98.88 116 TYR A CA 1
ATOM 871 C C . TYR A 1 116 ? -6.481 -1.573 9.074 1.00 98.88 116 TYR A C 1
ATOM 873 O O . TYR A 1 116 ? -6.958 -0.615 8.467 1.00 98.88 116 TYR A O 1
ATOM 881 N N . GLY A 1 117 ? -7.200 -2.639 9.418 1.00 98.31 117 GLY A N 1
ATOM 882 C CA . GLY A 1 117 ? -8.653 -2.717 9.293 1.00 98.31 117 GLY A CA 1
ATOM 883 C C . GLY A 1 117 ? -9.342 -2.644 10.655 1.00 98.31 117 GLY A C 1
ATOM 884 O O . GLY A 1 117 ? -8.725 -2.848 11.706 1.00 98.31 117 GLY A O 1
ATOM 885 N N . GLN A 1 118 ? -10.642 -2.376 10.623 1.00 98.19 118 GLN A N 1
ATOM 886 C CA . GLN A 1 118 ? -11.534 -2.467 11.780 1.00 98.19 118 GLN A CA 1
ATOM 887 C C . GLN A 1 118 ? -12.204 -3.848 11.894 1.00 98.19 118 GLN A C 1
ATOM 889 O O . GLN A 1 118 ? -12.493 -4.316 12.992 1.00 98.19 118 GLN A O 1
ATOM 894 N N . SER A 1 119 ? -12.368 -4.570 10.789 1.00 94.56 119 SER A N 1
ATOM 895 C CA . SER A 1 119 ? -12.924 -5.923 10.789 1.00 94.56 119 SER A CA 1
ATOM 896 C C . SER A 1 119 ? -12.329 -6.786 9.673 1.00 94.56 119 SER A C 1
ATOM 898 O O . SER A 1 119 ? -11.754 -6.271 8.716 1.00 94.56 119 SER A O 1
ATOM 900 N N . ASP A 1 120 ? -12.510 -8.107 9.785 1.00 88.69 120 ASP A N 1
ATOM 901 C CA . ASP A 1 120 ? -12.246 -9.074 8.702 1.00 88.69 120 ASP A CA 1
ATOM 902 C C . ASP A 1 120 ? -13.544 -9.597 8.067 1.00 88.69 120 ASP A C 1
ATOM 904 O O . ASP A 1 120 ? -13.555 -10.604 7.358 1.00 88.69 120 ASP A O 1
ATOM 908 N N . GLN A 1 121 ? -14.679 -8.958 8.349 1.00 93.44 121 GLN A N 1
ATOM 909 C CA . GLN A 1 121 ? -15.947 -9.364 7.756 1.00 93.44 121 GLN A CA 1
ATOM 910 C C . GLN A 1 121 ? -15.983 -8.867 6.311 1.00 93.44 121 GLN A C 1
ATOM 912 O O . GLN A 1 121 ? -15.950 -7.663 6.078 1.00 93.44 121 GLN A O 1
ATOM 917 N N . ALA A 1 122 ? -16.043 -9.782 5.341 1.00 90.62 122 ALA A N 1
ATOM 918 C CA . ALA A 1 122 ? -15.937 -9.452 3.915 1.00 90.62 122 ALA A CA 1
ATOM 919 C C . ALA A 1 122 ? -16.912 -8.352 3.453 1.00 90.62 122 ALA A C 1
ATOM 921 O O . ALA A 1 122 ? -16.553 -7.534 2.613 1.00 90.62 122 ALA A O 1
ATOM 922 N N . ASP A 1 123 ? -18.107 -8.299 4.045 1.00 90.81 123 ASP A N 1
ATOM 923 C CA . ASP A 1 123 ? -19.149 -7.332 3.685 1.00 90.81 123 ASP A CA 1
ATOM 924 C C . ASP A 1 123 ? -18.953 -5.940 4.311 1.00 90.81 123 ASP A C 1
ATOM 926 O O . ASP A 1 123 ? -19.594 -4.981 3.878 1.00 90.81 123 ASP A O 1
ATOM 930 N N . THR A 1 124 ? -18.117 -5.813 5.348 1.00 95.06 124 THR A N 1
ATOM 931 C CA . THR A 1 124 ? -17.957 -4.556 6.102 1.00 95.06 124 THR A CA 1
ATOM 932 C C . THR A 1 124 ? -16.524 -4.076 6.222 1.00 95.06 124 THR A C 1
ATOM 934 O O . THR A 1 124 ? -16.337 -2.919 6.578 1.00 95.06 124 THR A O 1
ATOM 937 N N . MET A 1 125 ? -15.515 -4.901 5.947 1.00 97.44 125 MET A N 1
ATOM 938 C CA . MET A 1 125 ? -14.126 -4.474 6.074 1.00 97.44 125 MET A CA 1
ATOM 939 C C . MET A 1 125 ? -13.836 -3.295 5.140 1.00 97.44 125 MET A C 1
ATOM 941 O O . MET A 1 125 ? -14.272 -3.276 3.986 1.00 97.44 125 MET A O 1
ATOM 945 N N . GLY A 1 126 ? -13.103 -2.303 5.643 1.00 98.75 126 GLY A N 1
ATOM 946 C CA . GLY A 1 126 ? -12.634 -1.191 4.824 1.00 98.75 126 GLY A CA 1
ATOM 947 C C . GLY A 1 126 ? -11.728 -1.676 3.690 1.00 98.75 126 GLY A C 1
ATOM 948 O O . GLY A 1 126 ? -11.003 -2.667 3.836 1.00 98.75 126 GLY A O 1
ATOM 949 N N . ARG A 1 127 ? -11.790 -0.990 2.546 1.00 98.75 127 ARG A N 1
ATOM 950 C CA . ARG A 1 127 ? -11.149 -1.431 1.302 1.00 98.75 127 ARG A CA 1
ATOM 951 C C . ARG A 1 127 ? -10.168 -0.389 0.782 1.00 98.75 127 ARG A C 1
ATOM 953 O O . ARG A 1 127 ? -10.541 0.768 0.613 1.00 98.75 127 ARG A O 1
ATOM 960 N N . LEU A 1 128 ? -8.949 -0.818 0.477 1.00 98.81 128 LEU A N 1
ATOM 961 C CA . LEU A 1 128 ? -7.964 -0.084 -0.309 1.00 98.81 128 LEU A CA 1
ATOM 962 C C . LEU A 1 128 ? -7.848 -0.737 -1.688 1.00 98.81 128 LEU A C 1
ATOM 964 O O . LEU A 1 128 ? -7.670 -1.949 -1.799 1.00 98.81 128 LEU A O 1
ATOM 968 N N . THR A 1 129 ? -7.916 0.069 -2.738 1.00 98.19 129 THR A N 1
ATOM 969 C CA . THR A 1 129 ? -7.575 -0.330 -4.103 1.00 98.19 129 THR A CA 1
ATOM 970 C C . THR A 1 129 ? -6.532 0.635 -4.633 1.00 98.19 129 THR A C 1
ATOM 972 O O . THR A 1 129 ? -6.834 1.805 -4.845 1.00 98.19 129 THR A O 1
ATOM 975 N N . ALA A 1 130 ? -5.313 0.147 -4.821 1.00 97.12 130 ALA A N 1
ATOM 976 C CA . ALA A 1 130 ? -4.223 0.866 -5.456 1.00 97.12 130 ALA A CA 1
ATOM 977 C C . ALA A 1 130 ? -3.962 0.222 -6.818 1.00 97.12 130 ALA A C 1
ATOM 979 O O . ALA A 1 130 ? -3.734 -0.985 -6.907 1.00 97.12 130 ALA A O 1
ATOM 980 N N . SER A 1 131 ? -4.023 1.011 -7.882 1.00 91.69 131 SER A N 1
ATOM 981 C CA . SER A 1 131 ? -3.801 0.515 -9.237 1.00 91.69 131 SER A CA 1
ATOM 982 C C . SER A 1 131 ? -2.850 1.419 -9.997 1.00 91.69 131 SER A C 1
ATOM 984 O O . SER A 1 131 ? -2.929 2.639 -9.869 1.00 91.69 131 SER A O 1
ATOM 986 N N . ILE A 1 132 ? -2.004 0.812 -10.819 1.00 85.62 132 ILE A N 1
ATOM 987 C CA . ILE A 1 132 ? -1.234 1.479 -11.865 1.00 85.62 132 ILE A CA 1
ATOM 988 C C . ILE A 1 132 ? -1.955 1.200 -13.173 1.00 85.62 132 ILE A C 1
ATOM 990 O O . ILE A 1 132 ? -2.222 0.048 -13.501 1.00 85.62 132 ILE A O 1
ATOM 994 N N . ASN A 1 133 ? -2.283 2.253 -13.912 1.00 70.31 133 ASN A N 1
ATOM 995 C CA . ASN A 1 133 ? -2.729 2.137 -15.293 1.00 70.31 133 ASN A CA 1
ATOM 996 C C . ASN A 1 133 ? -1.932 3.106 -16.171 1.00 70.31 133 ASN A C 1
ATOM 998 O O . ASN A 1 133 ? -1.350 4.075 -15.674 1.00 70.31 133 ASN A O 1
ATOM 1002 N N . ALA A 1 134 ? -1.918 2.842 -17.479 1.00 62.84 134 ALA A N 1
ATOM 1003 C CA . ALA A 1 134 ? -1.127 3.601 -18.447 1.00 62.84 134 ALA A CA 1
ATOM 1004 C C . ALA A 1 134 ? -1.502 5.097 -18.532 1.00 62.84 134 ALA A C 1
ATOM 1006 O O . ALA A 1 134 ? -0.730 5.892 -19.064 1.00 62.84 134 ALA A O 1
ATOM 1007 N N . GLU A 1 135 ? -2.669 5.496 -18.013 1.00 61.62 135 GLU A N 1
ATOM 1008 C CA . GLU A 1 135 ? -3.130 6.887 -18.031 1.00 61.62 135 GLU A CA 1
ATOM 1009 C C . GLU A 1 135 ? -2.599 7.719 -16.855 1.00 61.62 135 GLU A C 1
ATOM 1011 O O . GLU A 1 135 ? -2.444 8.934 -16.991 1.00 61.62 135 GLU A O 1
ATOM 1016 N N . ASN A 1 136 ? -2.327 7.091 -15.704 1.00 54.41 136 ASN A N 1
ATOM 1017 C CA . ASN A 1 136 ? -2.111 7.805 -14.437 1.00 54.41 136 ASN A CA 1
ATOM 1018 C C . ASN A 1 136 ? -0.743 7.559 -13.784 1.00 54.41 136 ASN A C 1
ATOM 1020 O O . ASN A 1 136 ? -0.370 8.303 -12.875 1.00 54.41 136 ASN A O 1
ATOM 1024 N N . ALA A 1 137 ? 0.016 6.556 -14.230 1.00 58.28 137 ALA A N 1
ATOM 1025 C CA . ALA A 1 137 ? 1.361 6.271 -13.732 1.00 58.28 137 ALA A CA 1
ATOM 1026 C C . ALA A 1 137 ? 2.216 5.573 -14.798 1.00 58.28 137 ALA A C 1
ATOM 1028 O O . ALA A 1 137 ? 1.719 5.163 -15.850 1.00 58.28 137 ALA A O 1
ATOM 1029 N N . THR A 1 138 ? 3.524 5.469 -14.552 1.00 71.19 138 THR A N 1
ATOM 1030 C CA . THR A 1 138 ? 4.384 4.723 -15.468 1.00 71.19 138 THR A CA 1
ATOM 1031 C C . THR A 1 138 ? 4.209 3.230 -15.211 1.00 71.19 138 THR A C 1
ATOM 1033 O O . THR A 1 138 ? 4.079 2.799 -14.070 1.00 71.19 138 THR A O 1
ATOM 1036 N N . ILE A 1 139 ? 4.206 2.419 -16.268 1.00 73.44 139 ILE A N 1
ATOM 1037 C CA . ILE A 1 139 ? 3.979 0.964 -16.177 1.00 73.44 139 ILE A CA 1
ATOM 1038 C C . ILE A 1 139 ? 5.037 0.234 -15.333 1.00 73.44 139 ILE A C 1
ATOM 1040 O O . ILE A 1 139 ? 4.832 -0.913 -14.937 1.00 73.44 139 ILE A O 1
ATOM 1044 N N . TRP A 1 140 ? 6.167 0.902 -15.085 1.00 88.81 140 TRP A N 1
ATOM 1045 C CA . TRP A 1 140 ? 7.258 0.426 -14.251 1.00 88.81 140 TRP A CA 1
ATOM 1046 C C . TRP A 1 140 ? 6.978 0.609 -12.755 1.00 88.81 140 TRP A C 1
ATOM 1048 O O . TRP A 1 140 ? 7.623 -0.038 -11.941 1.00 88.81 140 TRP A O 1
ATOM 1058 N N . ASP A 1 141 ? 6.052 1.474 -12.351 1.00 93.06 141 ASP A N 1
ATOM 1059 C CA . ASP A 1 141 ? 5.788 1.698 -10.931 1.00 93.06 141 ASP A CA 1
ATOM 1060 C C . ASP A 1 141 ? 5.106 0.481 -10.297 1.00 93.06 141 ASP A C 1
ATOM 1062 O O . ASP A 1 141 ? 4.244 -0.161 -10.904 1.00 93.06 141 ASP A O 1
ATOM 1066 N N . ALA A 1 142 ? 5.466 0.168 -9.051 1.00 95.38 142 ALA A N 1
ATOM 1067 C CA . ALA A 1 142 ? 4.675 -0.756 -8.253 1.00 95.38 142 ALA A CA 1
ATOM 1068 C C . ALA A 1 142 ? 3.336 -0.114 -7.860 1.00 95.38 142 ALA A C 1
ATOM 1070 O O . ALA A 1 142 ? 3.264 1.094 -7.600 1.00 95.38 142 ALA A O 1
ATOM 1071 N N . ALA A 1 143 ? 2.275 -0.922 -7.751 1.00 96.62 143 ALA A N 1
ATOM 1072 C CA . ALA A 1 143 ? 0.976 -0.413 -7.301 1.00 96.62 143 ALA A CA 1
ATOM 1073 C C . ALA A 1 143 ? 1.000 0.020 -5.834 1.00 96.62 143 ALA A C 1
ATOM 1075 O O . ALA A 1 143 ? 0.392 1.033 -5.485 1.00 96.62 143 ALA A O 1
ATOM 1076 N N . ILE A 1 144 ? 1.746 -0.695 -4.993 1.00 98.38 144 ILE A N 1
ATOM 1077 C CA 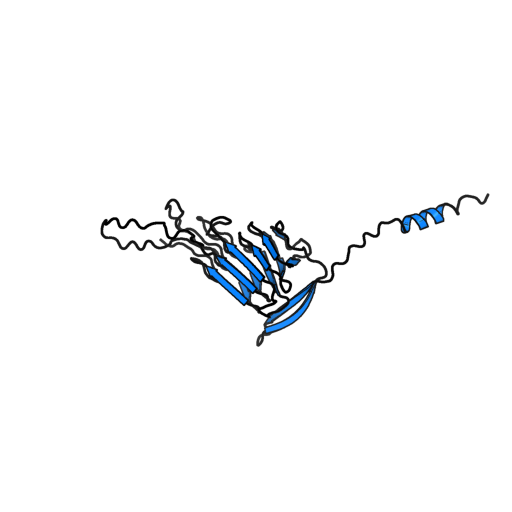. ILE A 1 144 ? 2.159 -0.248 -3.663 1.00 98.38 144 ILE A CA 1
ATOM 1078 C C . ILE A 1 144 ? 3.651 -0.549 -3.514 1.00 98.38 144 ILE A C 1
ATOM 1080 O O . ILE A 1 144 ? 4.028 -1.708 -3.351 1.00 98.38 144 ILE A O 1
ATOM 1084 N N . GLY A 1 145 ? 4.501 0.474 -3.558 1.00 98.19 145 GLY A N 1
ATOM 1085 C CA . GLY A 1 145 ? 5.939 0.316 -3.353 1.00 98.19 145 GLY A CA 1
ATOM 1086 C C . GLY A 1 145 ? 6.810 1.187 -4.256 1.00 98.19 145 GLY A C 1
ATOM 1087 O O . GLY A 1 145 ? 6.485 2.348 -4.509 1.00 98.19 145 GLY A O 1
ATOM 1088 N N . GLY A 1 146 ? 7.934 0.633 -4.705 1.00 97.31 146 GLY A N 1
ATOM 1089 C CA . GLY A 1 146 ? 8.991 1.342 -5.415 1.00 97.31 146 GLY A CA 1
ATOM 1090 C C . GLY A 1 146 ? 8.546 1.930 -6.755 1.00 97.31 146 GLY A C 1
ATOM 1091 O O . GLY A 1 146 ? 7.666 1.409 -7.447 1.00 97.31 146 GLY A O 1
ATOM 1092 N N . SER A 1 147 ? 9.156 3.055 -7.118 1.00 95.31 147 SER A N 1
ATOM 1093 C CA . SER A 1 147 ? 9.019 3.657 -8.448 1.00 95.31 147 SER A CA 1
ATOM 1094 C C . SER A 1 147 ? 9.846 2.883 -9.475 1.00 95.31 147 SER A C 1
ATOM 1096 O O . SER A 1 147 ? 10.854 2.277 -9.119 1.00 95.31 147 SER A O 1
ATOM 1098 N N . GLY A 1 148 ? 9.472 2.918 -10.749 1.00 91.75 148 GLY A N 1
ATOM 1099 C CA . GLY A 1 148 ? 10.229 2.230 -11.794 1.00 91.75 148 GLY A CA 1
ATOM 1100 C C . GLY A 1 148 ? 10.577 3.105 -12.991 1.00 91.75 148 GLY A C 1
ATOM 1101 O O . GLY A 1 148 ? 10.062 4.210 -13.161 1.00 91.75 148 GLY A O 1
ATOM 1102 N N . SER A 1 149 ? 11.493 2.624 -13.833 1.00 90.19 149 SER A N 1
ATOM 1103 C CA . SER A 1 149 ? 11.890 3.341 -15.044 1.00 90.19 149 SER A CA 1
ATOM 1104 C C . SER A 1 149 ? 12.598 2.448 -16.062 1.00 90.19 149 SER A C 1
ATOM 1106 O O . SER A 1 149 ? 13.096 1.368 -15.752 1.00 90.19 149 SER A O 1
ATOM 1108 N N . LYS A 1 150 ? 12.774 2.968 -17.278 1.00 85.62 150 LYS A N 1
ATOM 1109 C CA . LYS A 1 150 ? 13.652 2.362 -18.289 1.00 85.62 150 LYS A CA 1
ATOM 1110 C C . LYS A 1 150 ? 15.115 2.192 -17.839 1.00 85.62 150 LYS A C 1
ATOM 1112 O O . LYS A 1 150 ? 15.820 1.360 -18.396 1.00 85.62 150 LYS A O 1
ATOM 1117 N N . ASP A 1 151 ? 15.575 2.981 -16.866 1.00 88.94 151 ASP A N 1
ATOM 1118 C CA . ASP A 1 151 ? 16.965 2.970 -16.394 1.00 88.94 151 ASP A CA 1
ATOM 1119 C C . ASP A 1 151 ? 17.148 2.052 -15.166 1.00 88.94 151 ASP A C 1
ATOM 1121 O O . ASP A 1 151 ? 18.274 1.829 -14.720 1.00 88.94 151 ASP A O 1
ATOM 1125 N N . GLY A 1 152 ? 16.052 1.501 -14.632 1.00 91.12 152 GLY A N 1
ATOM 1126 C CA . GLY A 1 152 ? 16.031 0.609 -13.475 1.00 91.12 152 GLY A CA 1
ATOM 1127 C C . GLY A 1 152 ? 14.860 0.884 -12.534 1.00 91.12 152 GLY A C 1
ATOM 1128 O O . GLY A 1 152 ? 14.285 1.978 -12.536 1.00 91.12 152 GLY A O 1
ATOM 1129 N N . GLY A 1 153 ? 14.526 -0.129 -11.738 1.00 94.75 153 GLY A N 1
ATOM 1130 C CA . GLY A 1 153 ? 13.531 -0.050 -10.677 1.00 94.75 153 GLY A CA 1
ATOM 1131 C C . GLY A 1 153 ? 14.127 0.391 -9.345 1.00 94.75 153 GLY A C 1
ATOM 1132 O O . GLY A 1 153 ? 15.260 0.040 -9.026 1.00 94.75 153 GLY A O 1
ATOM 1133 N N . MET A 1 154 ? 13.363 1.164 -8.577 1.00 97.44 154 MET A N 1
ATOM 1134 C CA . MET A 1 154 ? 13.679 1.485 -7.188 1.00 97.44 154 MET A CA 1
ATOM 1135 C C . MET A 1 154 ? 13.153 0.386 -6.266 1.00 97.44 154 MET A C 1
ATOM 1137 O O . MET A 1 154 ? 12.090 -0.199 -6.515 1.00 97.44 154 MET A O 1
ATOM 1141 N N . ASP A 1 155 ? 13.884 0.142 -5.185 1.00 98.31 155 ASP A N 1
ATOM 1142 C CA . ASP A 1 155 ? 13.509 -0.830 -4.166 1.00 98.31 155 ASP A CA 1
ATOM 1143 C C . ASP A 1 155 ? 12.244 -0.375 -3.425 1.00 98.31 155 ASP A C 1
ATOM 1145 O O . ASP A 1 155 ? 12.024 0.813 -3.168 1.00 98.31 155 ASP A O 1
ATOM 1149 N N . GLY A 1 156 ? 11.382 -1.338 -3.111 1.00 98.38 156 GLY A N 1
ATOM 1150 C CA . GLY A 1 156 ? 10.192 -1.112 -2.306 1.00 98.38 156 GLY A CA 1
ATOM 1151 C C . GLY A 1 156 ? 10.536 -0.937 -0.829 1.00 98.38 156 GLY A C 1
ATOM 1152 O O . GLY A 1 156 ? 11.391 -1.635 -0.281 1.00 98.38 156 GLY A O 1
ATOM 1153 N N . GLY A 1 157 ? 9.818 -0.037 -0.166 1.00 98.75 157 GLY A N 1
ATOM 1154 C CA . GLY A 1 157 ? 9.860 0.117 1.284 1.00 98.75 157 GLY A CA 1
ATOM 1155 C C . GLY A 1 157 ? 9.140 -1.003 2.033 1.00 98.75 157 GLY A C 1
ATOM 1156 O O . GLY A 1 157 ? 8.701 -2.011 1.469 1.00 98.75 157 GLY A O 1
ATOM 1157 N N . ALA A 1 158 ? 9.001 -0.836 3.346 1.00 98.75 158 ALA A N 1
ATOM 1158 C CA . ALA A 1 158 ? 8.327 -1.825 4.180 1.00 98.75 158 ALA A CA 1
ATOM 1159 C C . ALA A 1 158 ? 6.798 -1.686 4.090 1.00 98.75 158 ALA A C 1
ATOM 1161 O O . ALA A 1 158 ? 6.241 -0.631 4.391 1.00 98.75 158 ALA A O 1
ATOM 1162 N N . VAL A 1 159 ? 6.097 -2.772 3.758 1.00 98.88 159 VAL A N 1
ATOM 1163 C CA . VAL A 1 159 ? 4.628 -2.822 3.743 1.00 98.88 159 VAL A CA 1
ATOM 1164 C C . VAL A 1 159 ? 4.135 -3.839 4.764 1.00 98.88 159 VAL A C 1
ATOM 1166 O O . VAL A 1 159 ? 4.440 -5.027 4.683 1.00 98.88 159 VAL A O 1
ATOM 1169 N N . THR A 1 160 ? 3.339 -3.387 5.731 1.00 98.88 160 THR A N 1
ATOM 1170 C CA . THR A 1 160 ? 2.726 -4.259 6.742 1.00 98.88 160 THR A CA 1
ATOM 1171 C C . THR A 1 160 ? 1.209 -4.176 6.666 1.00 98.88 160 THR A C 1
ATOM 1173 O O . THR A 1 160 ? 0.640 -3.093 6.714 1.00 98.88 160 THR A O 1
ATOM 1176 N N . ILE A 1 161 ? 0.526 -5.316 6.584 1.00 98.81 161 ILE A N 1
ATOM 1177 C CA . ILE A 1 161 ? -0.936 -5.394 6.506 1.00 98.81 161 ILE A CA 1
ATOM 1178 C C . ILE A 1 161 ? -1.452 -6.146 7.729 1.00 98.81 161 ILE A C 1
ATOM 1180 O O . ILE A 1 161 ? -1.286 -7.361 7.862 1.00 98.81 161 ILE A O 1
A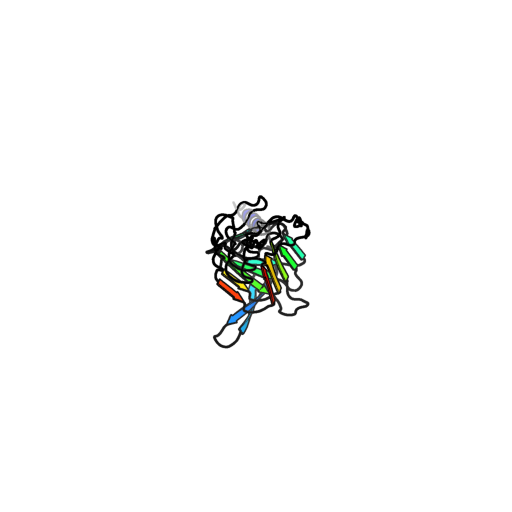TOM 1184 N N . HIS A 1 162 ? -2.096 -5.416 8.633 1.00 98.69 162 HIS A N 1
ATOM 1185 C CA . HIS A 1 162 ? -2.785 -5.987 9.783 1.00 98.69 162 HIS A CA 1
ATOM 1186 C C . HIS A 1 162 ? -4.224 -6.382 9.464 1.00 98.69 162 HIS A C 1
ATOM 1188 O O . HIS A 1 162 ? -4.728 -7.294 10.107 1.00 98.69 162 HIS A O 1
ATOM 1194 N N . GLY A 1 163 ? -4.903 -5.749 8.504 1.00 97.62 163 GLY A N 1
ATOM 1195 C CA . GLY A 1 163 ? -6.280 -6.108 8.158 1.00 97.62 163 GLY A CA 1
ATOM 1196 C C . GLY A 1 163 ? -6.905 -5.233 7.076 1.00 97.62 163 GLY A C 1
ATOM 1197 O O . GLY A 1 163 ? -6.243 -4.369 6.507 1.00 97.62 163 GLY A O 1
ATOM 1198 N N . GLY A 1 164 ? -8.200 -5.453 6.833 1.00 98.19 164 GLY A N 1
ATOM 1199 C CA . GLY A 1 164 ? -8.940 -4.844 5.726 1.00 98.19 164 GLY A CA 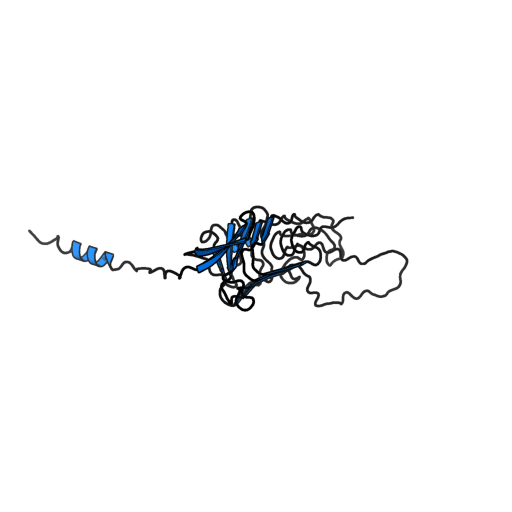1
ATOM 1200 C C . GLY A 1 164 ? -8.820 -5.638 4.424 1.00 98.19 164 GLY A C 1
ATOM 1201 O O . GLY A 1 164 ? -8.219 -6.714 4.381 1.00 98.19 164 GLY A O 1
ATOM 1202 N N . PHE A 1 165 ? -9.414 -5.099 3.362 1.00 98.56 165 PHE A N 1
ATOM 1203 C CA . PHE A 1 165 ? -9.236 -5.593 1.999 1.00 98.56 165 PHE A CA 1
ATOM 1204 C C . PHE A 1 165 ? -8.221 -4.704 1.284 1.00 98.56 165 PHE A C 1
ATOM 1206 O O . PHE A 1 165 ? -8.468 -3.508 1.125 1.00 98.56 165 PHE A O 1
ATOM 1213 N N . VAL A 1 166 ? -7.107 -5.271 0.831 1.00 98.75 166 VAL A N 1
ATOM 1214 C CA . VAL A 1 166 ? -6.072 -4.556 0.077 1.00 98.75 166 VAL A CA 1
ATOM 1215 C C . VAL A 1 166 ? -5.971 -5.170 -1.310 1.00 98.75 166 VAL A C 1
ATOM 1217 O O . VAL A 1 166 ? -5.581 -6.323 -1.448 1.00 98.75 166 VAL A O 1
ATOM 1220 N N . SER A 1 167 ? -6.320 -4.394 -2.330 1.00 98.25 167 SER A N 1
ATOM 1221 C CA . SER A 1 167 ? -6.129 -4.748 -3.734 1.00 98.25 167 SER A CA 1
ATOM 1222 C C . SER A 1 167 ? -5.029 -3.880 -4.319 1.00 98.25 167 SER A C 1
ATOM 1224 O O . SER A 1 167 ? -5.168 -2.658 -4.347 1.00 98.25 167 SER A O 1
ATOM 1226 N N . ALA A 1 168 ? -3.964 -4.508 -4.799 1.00 97.38 168 ALA A N 1
ATOM 1227 C CA . ALA A 1 168 ? -2.864 -3.861 -5.494 1.00 97.38 168 ALA A CA 1
ATOM 1228 C C . ALA A 1 168 ? -2.761 -4.444 -6.907 1.00 97.38 168 ALA A C 1
ATOM 1230 O O . ALA A 1 168 ? -2.618 -5.656 -7.069 1.00 97.38 168 ALA A O 1
ATOM 1231 N N . MET A 1 169 ? -2.879 -3.597 -7.929 1.00 92.81 169 MET A N 1
ATOM 1232 C CA . MET A 1 169 ? -2.892 -4.031 -9.329 1.00 92.81 169 MET A CA 1
ATOM 1233 C C . MET A 1 169 ? -1.897 -3.222 -10.155 1.00 92.81 169 MET A C 1
ATOM 1235 O O . MET A 1 169 ? -2.110 -2.036 -10.401 1.00 92.81 169 MET A O 1
ATOM 1239 N N . ALA A 1 170 ? -0.819 -3.869 -10.586 1.00 87.62 170 ALA A N 1
ATOM 1240 C CA . ALA A 1 170 ? 0.151 -3.335 -11.538 1.00 87.62 170 ALA A CA 1
ATOM 1241 C C . ALA A 1 170 ? -0.033 -4.032 -12.896 1.00 87.62 170 ALA A C 1
ATOM 1243 O O . ALA A 1 170 ? 0.859 -4.719 -13.390 1.00 87.62 170 ALA A O 1
ATOM 1244 N N . THR A 1 171 ? -1.242 -3.920 -13.445 1.00 76.19 171 THR A N 1
ATOM 1245 C CA . THR A 1 171 ? -1.654 -4.584 -14.687 1.00 76.19 171 THR A CA 1
ATOM 1246 C C . THR A 1 171 ? -1.984 -3.550 -15.750 1.00 76.19 171 THR A C 1
ATOM 1248 O O . THR A 1 171 ? -2.632 -2.542 -15.453 1.00 76.19 171 THR A O 1
ATOM 1251 N N . LEU A 1 172 ? -1.618 -3.816 -16.997 1.00 64.06 172 LEU A N 1
ATOM 1252 C CA . LEU A 1 172 ? -2.145 -3.065 -18.124 1.00 64.06 172 LEU A CA 1
ATOM 1253 C C . LEU A 1 172 ? -3.609 -3.460 -18.297 1.00 64.06 172 LEU A C 1
ATOM 1255 O O . LEU A 1 172 ? -3.938 -4.586 -18.663 1.00 64.06 172 LEU A O 1
ATOM 1259 N N . ILE A 1 173 ? -4.517 -2.526 -18.023 1.00 50.25 173 ILE A N 1
ATOM 1260 C CA . ILE A 1 173 ? -5.861 -2.635 -18.583 1.00 50.25 173 ILE A CA 1
ATOM 1261 C C . ILE A 1 173 ? -5.701 -2.254 -20.054 1.00 50.25 173 ILE A C 1
ATOM 1263 O O . ILE A 1 173 ? -5.876 -1.093 -20.419 1.00 50.25 173 ILE A O 1
ATOM 1267 N N . ASP A 1 174 ? -5.291 -3.208 -20.884 1.00 45.25 174 ASP A N 1
ATOM 1268 C CA . ASP A 1 174 ? -5.397 -3.054 -22.327 1.00 45.25 174 ASP A CA 1
ATOM 1269 C C . ASP A 1 174 ? -6.896 -2.981 -22.654 1.00 45.25 174 ASP A C 1
ATOM 1271 O O . ASP A 1 174 ? -7.571 -3.995 -22.821 1.00 45.25 174 ASP A O 1
ATOM 1275 N N . GLU A 1 175 ? -7.451 -1.769 -22.753 1.00 40.31 175 GLU A N 1
ATOM 1276 C CA . GLU A 1 175 ? -8.723 -1.569 -23.464 1.00 40.31 175 GLU A CA 1
ATOM 1277 C C . GLU A 1 175 ? -8.557 -1.743 -24.988 1.00 40.31 175 GLU A C 1
ATOM 1279 O O . GLU A 1 175 ? -9.511 -1.550 -25.742 1.00 40.31 175 GLU A O 1
ATOM 1284 N N . ASP A 1 176 ? -7.375 -2.155 -25.457 1.00 38.31 176 ASP A N 1
ATOM 1285 C CA . ASP A 1 176 ? -7.094 -2.377 -26.865 1.00 38.31 176 ASP A CA 1
ATOM 1286 C C . ASP A 1 176 ? -6.232 -3.635 -27.083 1.00 38.31 176 ASP A C 1
ATOM 1288 O O . ASP A 1 176 ? -5.020 -3.561 -27.277 1.00 38.31 176 ASP A O 1
ATOM 1292 N N . GLU A 1 177 ? -6.878 -4.805 -27.167 1.00 42.97 177 GLU A N 1
ATOM 1293 C CA . GLU A 1 177 ? -6.392 -5.945 -27.971 1.00 42.97 177 GLU A CA 1
ATOM 1294 C C . GLU A 1 177 ? -6.291 -5.556 -29.478 1.00 42.97 177 GLU A C 1
ATOM 1296 O O . GLU A 1 177 ? -6.772 -6.260 -30.369 1.00 42.97 177 GLU A O 1
ATOM 1301 N N . SER A 1 178 ? -5.704 -4.404 -29.821 1.00 42.62 178 SER A N 1
ATOM 1302 C CA . SER A 1 178 ? -5.455 -4.002 -31.208 1.00 42.62 178 SER A CA 1
ATOM 1303 C C . SER A 1 178 ? -4.127 -3.270 -31.422 1.00 42.62 178 SER A C 1
ATOM 1305 O O . SER A 1 178 ? -3.983 -2.403 -32.278 1.00 42.62 178 SER A O 1
ATOM 1307 N N . THR A 1 179 ? -3.049 -3.786 -30.831 1.00 44.12 179 THR A N 1
ATOM 1308 C CA . THR A 1 179 ? -1.834 -3.896 -31.655 1.00 44.12 179 THR A CA 1
ATOM 1309 C C . THR A 1 179 ? -1.965 -5.150 -32.506 1.00 44.12 179 THR A C 1
ATOM 1311 O O . THR A 1 179 ? -1.441 -6.219 -32.211 1.00 44.12 179 THR A O 1
ATOM 1314 N N . GLY A 1 180 ? -2.769 -5.011 -33.565 1.00 37.25 180 GLY A N 1
ATOM 1315 C CA . GLY A 1 180 ? -2.905 -6.015 -34.601 1.00 37.25 180 GLY A CA 1
ATOM 1316 C C . GLY A 1 180 ? -1.523 -6.463 -35.053 1.00 37.25 180 GLY A C 1
ATOM 1317 O O . GLY A 1 180 ? -0.787 -5.703 -35.685 1.00 37.25 180 GLY A O 1
ATOM 1318 N N . GLY A 1 181 ? -1.185 -7.711 -34.732 1.00 36.03 181 GLY A N 1
ATOM 1319 C CA . GLY A 1 181 ? -0.184 -8.437 -35.480 1.00 36.03 181 GLY A CA 1
ATOM 1320 C C . GLY A 1 181 ? -0.647 -8.419 -36.925 1.00 36.03 181 GLY A C 1
ATOM 1321 O O . GLY A 1 181 ? -1.623 -9.083 -37.266 1.00 36.03 181 GLY A O 1
ATOM 1322 N N . ASN A 1 182 ? 0.010 -7.609 -37.755 1.00 37.47 182 ASN A N 1
ATOM 1323 C CA . ASN A 1 182 ? -0.032 -7.834 -39.185 1.00 37.47 182 ASN A CA 1
ATOM 1324 C C . ASN A 1 182 ? 0.486 -9.257 -39.383 1.00 37.47 182 ASN A C 1
ATOM 1326 O O . ASN A 1 182 ? 1.667 -9.547 -39.197 1.00 37.47 182 ASN A O 1
ATOM 1330 N N . ASP A 1 183 ? -0.433 -10.129 -39.750 1.00 44.88 183 ASP A N 1
ATOM 1331 C CA . ASP A 1 183 ? -0.226 -11.390 -40.428 1.00 44.88 183 ASP A CA 1
ATOM 1332 C C . ASP A 1 183 ? 0.386 -11.138 -41.817 1.00 44.88 183 ASP A C 1
ATOM 1334 O O . ASP A 1 183 ? -0.179 -11.515 -42.840 1.00 44.88 183 ASP A O 1
ATOM 1338 N N . ASP A 1 184 ? 1.552 -10.485 -41.863 1.00 45.41 184 ASP A N 1
ATOM 1339 C CA . ASP A 1 184 ? 2.354 -10.379 -43.077 1.00 45.41 184 ASP A CA 1
ATOM 1340 C C . ASP A 1 184 ? 3.529 -11.353 -42.986 1.00 45.41 184 ASP A C 1
ATOM 1342 O O . ASP A 1 184 ? 4.470 -11.204 -42.202 1.00 45.41 184 ASP A O 1
ATOM 1346 N N . GLU A 1 185 ? 3.414 -12.416 -43.776 1.00 49.41 185 GLU A N 1
ATOM 1347 C CA . GLU A 1 185 ? 4.418 -13.448 -43.953 1.00 49.41 185 GLU A CA 1
ATOM 1348 C C . GLU A 1 185 ? 5.785 -12.841 -44.314 1.00 49.41 185 GLU A C 1
ATOM 1350 O O . GLU A 1 185 ? 6.034 -12.480 -45.464 1.00 49.41 185 GLU A O 1
ATOM 1355 N N . SER A 1 186 ? 6.741 -12.829 -43.381 1.00 40.03 186 SER A N 1
ATOM 1356 C CA . SER A 1 186 ? 8.153 -12.702 -43.756 1.00 40.03 186 SER A CA 1
ATOM 1357 C C . SER A 1 186 ? 9.104 -13.392 -42.777 1.00 40.03 186 SER A C 1
ATOM 1359 O O . SER A 1 186 ? 9.679 -12.795 -41.878 1.00 40.03 186 SER A O 1
ATOM 1361 N N . THR A 1 187 ? 9.347 -14.667 -43.084 1.00 40.38 187 THR A N 1
ATOM 1362 C CA . THR A 1 187 ? 10.634 -15.376 -42.954 1.00 40.38 187 THR A CA 1
ATOM 1363 C C . THR A 1 187 ? 11.276 -15.524 -41.568 1.00 40.38 187 THR A C 1
ATOM 1365 O O . THR A 1 187 ? 12.115 -14.729 -41.169 1.00 40.38 187 THR A O 1
ATOM 1368 N N . GLY A 1 188 ? 11.073 -16.707 -40.978 1.00 40.00 188 GLY A N 1
ATOM 1369 C CA . GLY A 1 188 ? 12.186 -17.522 -40.473 1.00 40.00 188 GLY A CA 1
ATOM 1370 C C . GLY A 1 188 ? 13.004 -16.932 -39.326 1.00 40.00 188 GLY A C 1
ATOM 1371 O O . GLY A 1 188 ? 14.216 -16.797 -39.449 1.00 40.00 188 GLY A O 1
ATOM 1372 N N . GLY A 1 189 ? 12.351 -16.676 -38.202 1.00 34.59 189 GLY A N 1
ATOM 1373 C CA . GLY A 1 189 ? 12.974 -16.394 -36.918 1.00 34.59 189 GLY A CA 1
ATOM 1374 C C . GLY A 1 189 ? 11.947 -16.680 -35.834 1.00 34.59 189 GLY A C 1
ATOM 1375 O O . GLY A 1 189 ? 10.767 -16.399 -35.995 1.00 34.59 189 GLY A O 1
ATOM 1376 N N . ASN A 1 190 ? 12.380 -17.328 -34.776 1.00 39.72 190 ASN A N 1
ATOM 1377 C CA . ASN A 1 190 ? 11.689 -17.511 -33.510 1.00 39.72 190 ASN A CA 1
ATOM 1378 C C . ASN A 1 190 ? 11.435 -16.163 -32.806 1.00 39.72 190 ASN A C 1
ATOM 1380 O O . ASN A 1 190 ? 11.968 -15.945 -31.726 1.00 39.72 190 ASN A O 1
ATOM 1384 N N . ASP A 1 191 ? 10.643 -15.275 -33.402 1.00 39.75 191 ASP A N 1
ATOM 1385 C CA . ASP A 1 191 ? 10.140 -14.081 -32.723 1.00 39.75 191 ASP A CA 1
ATOM 1386 C C . ASP A 1 191 ? 8.828 -14.451 -32.032 1.00 39.75 191 ASP A C 1
ATOM 1388 O O . ASP A 1 191 ? 7.723 -14.251 -32.541 1.00 39.75 191 ASP A O 1
ATOM 1392 N N . GLU A 1 192 ? 8.966 -15.023 -30.833 1.00 39.91 192 GLU A N 1
ATOM 1393 C CA . GLU A 1 192 ? 8.040 -14.640 -29.777 1.00 39.91 192 GLU A CA 1
ATOM 1394 C C . GLU A 1 192 ? 8.054 -13.110 -29.747 1.00 39.91 192 GLU A C 1
ATOM 1396 O O . GLU A 1 192 ? 9.076 -12.507 -29.420 1.00 39.91 192 GLU A O 1
ATOM 1401 N N . VAL A 1 193 ? 6.935 -12.472 -30.091 1.00 41.50 193 VAL A N 1
ATOM 1402 C CA . VAL A 1 193 ? 6.650 -11.104 -29.647 1.00 41.50 193 VAL A CA 1
ATOM 1403 C C . VAL A 1 193 ? 6.515 -11.199 -28.128 1.00 41.50 193 VAL A C 1
ATOM 1405 O O . VAL A 1 193 ? 5.428 -11.336 -27.576 1.00 41.50 193 VAL A O 1
ATOM 1408 N N . SER A 1 194 ? 7.662 -11.304 -27.467 1.00 43.16 194 SER A N 1
ATOM 1409 C CA . SER A 1 194 ? 7.782 -11.463 -26.036 1.00 43.16 194 SER A CA 1
ATOM 1410 C C . SER A 1 194 ? 7.496 -10.095 -25.447 1.00 43.16 194 SER A C 1
ATOM 1412 O O . SER A 1 194 ? 8.202 -9.123 -25.723 1.00 43.16 194 SER A O 1
ATOM 1414 N N . THR A 1 195 ? 6.399 -10.028 -24.709 1.00 46.78 195 THR A N 1
ATOM 1415 C CA . THR A 1 195 ? 5.911 -8.913 -23.903 1.00 46.78 195 THR A CA 1
ATOM 1416 C C . THR A 1 195 ? 7.001 -8.449 -22.928 1.00 46.78 195 THR A C 1
ATOM 1418 O O . THR A 1 195 ? 7.027 -8.845 -21.768 1.00 46.78 195 THR A O 1
ATOM 1421 N N . HIS A 1 196 ? 7.945 -7.636 -23.404 1.00 54.12 196 HIS A N 1
ATOM 1422 C CA . HIS A 1 196 ? 9.094 -7.115 -22.653 1.00 54.12 196 HIS A CA 1
ATOM 1423 C C . HIS A 1 196 ? 8.728 -5.874 -21.824 1.00 54.12 196 HIS A C 1
ATOM 1425 O O . HIS A 1 196 ? 9.484 -4.906 -21.781 1.00 54.12 196 HIS A O 1
ATOM 1431 N N . TYR A 1 197 ? 7.567 -5.845 -21.174 1.00 62.88 197 TYR A N 1
ATOM 1432 C CA . TYR A 1 197 ? 7.275 -4.769 -20.232 1.00 62.88 197 TYR A CA 1
ATOM 1433 C C . TYR A 1 197 ? 7.783 -5.170 -18.848 1.00 62.88 197 TYR A C 1
ATOM 1435 O O . TYR A 1 197 ? 7.255 -6.067 -18.193 1.00 62.88 197 TYR A O 1
ATOM 1443 N N . ALA A 1 198 ? 8.849 -4.508 -18.408 1.00 73.25 198 ALA A N 1
ATOM 1444 C CA . ALA A 1 198 ? 9.367 -4.646 -17.059 1.00 73.25 198 ALA A CA 1
ATOM 1445 C C . ALA A 1 198 ? 8.441 -3.910 -16.078 1.00 73.25 198 ALA A C 1
ATOM 1447 O O . ALA A 1 198 ? 8.657 -2.748 -15.750 1.00 73.25 198 ALA A O 1
ATOM 1448 N N . HIS A 1 199 ? 7.362 -4.561 -15.654 1.00 85.69 199 HIS A N 1
ATOM 1449 C CA . HIS A 1 199 ? 6.390 -3.958 -14.743 1.00 85.69 199 HIS A CA 1
ATOM 1450 C C . HIS A 1 199 ? 6.890 -3.902 -13.301 1.00 85.69 199 HIS A C 1
ATOM 1452 O O . HIS A 1 199 ? 7.662 -4.754 -12.856 1.00 85.69 199 HIS A O 1
ATOM 1458 N N . GLY A 1 200 ? 6.392 -2.926 -12.543 1.00 92.00 200 GLY A N 1
ATOM 1459 C CA . GLY A 1 200 ? 6.508 -2.954 -11.090 1.00 92.00 200 GLY A CA 1
ATOM 1460 C C . GLY A 1 200 ? 5.749 -4.132 -10.483 1.00 92.00 200 GLY A C 1
ATOM 1461 O O . GLY A 1 200 ? 4.842 -4.712 -11.091 1.00 92.00 200 GLY A O 1
ATOM 1462 N N . ALA A 1 201 ? 6.120 -4.506 -9.264 1.00 95.12 201 ALA A N 1
ATOM 1463 C CA . ALA A 1 201 ? 5.355 -5.470 -8.491 1.00 95.12 201 ALA A CA 1
ATOM 1464 C C . ALA A 1 201 ? 3.953 -4.929 -8.165 1.00 95.12 201 ALA A C 1
ATOM 1466 O O . ALA A 1 201 ? 3.718 -3.720 -8.150 1.00 95.12 201 ALA A O 1
ATOM 1467 N N . ALA A 1 202 ? 3.009 -5.808 -7.827 1.00 96.62 202 ALA A N 1
ATOM 1468 C CA . ALA A 1 202 ? 1.754 -5.317 -7.257 1.00 96.62 202 ALA A CA 1
ATOM 1469 C C . ALA A 1 202 ? 2.027 -4.688 -5.879 1.00 96.62 202 ALA A C 1
ATOM 1471 O O . ALA A 1 202 ? 1.637 -3.550 -5.621 1.00 96.62 202 ALA A O 1
ATOM 1472 N N . ILE A 1 203 ? 2.768 -5.402 -5.025 1.00 98.50 203 ILE A N 1
ATOM 1473 C CA . ILE A 1 203 ? 3.311 -4.879 -3.766 1.00 98.50 203 ILE A CA 1
ATOM 1474 C C . ILE A 1 203 ? 4.816 -5.160 -3.714 1.00 98.50 203 ILE A C 1
ATOM 1476 O O . ILE A 1 203 ? 5.219 -6.324 -3.682 1.00 98.50 203 ILE A O 1
ATOM 1480 N N . GLY A 1 204 ? 5.641 -4.114 -3.681 1.00 98.12 204 GLY A N 1
ATOM 1481 C CA . GLY A 1 204 ? 7.095 -4.234 -3.548 1.00 98.12 204 GLY A CA 1
ATOM 1482 C C . GLY A 1 204 ? 7.877 -3.344 -4.513 1.00 98.12 204 GLY A C 1
ATOM 1483 O O . GLY A 1 204 ? 7.685 -2.136 -4.513 1.00 98.12 204 GLY A O 1
ATOM 1484 N N . GLY A 1 205 ? 8.801 -3.910 -5.286 1.00 97.31 205 GLY A N 1
ATOM 1485 C CA . GLY A 1 205 ? 9.786 -3.147 -6.062 1.00 97.31 205 GLY A CA 1
ATOM 1486 C C . GLY A 1 205 ? 9.256 -2.620 -7.396 1.00 97.31 205 GLY A C 1
ATOM 1487 O O . GLY A 1 205 ? 8.386 -3.236 -8.019 1.00 97.31 205 GLY A O 1
ATOM 1488 N N . GLY A 1 206 ? 9.803 -1.495 -7.858 1.00 95.38 206 GLY A N 1
ATOM 1489 C CA . GLY A 1 206 ? 9.528 -0.967 -9.195 1.00 95.38 206 GLY A CA 1
ATOM 1490 C C . GLY A 1 206 ? 10.222 -1.777 -10.294 1.00 95.38 206 GLY A C 1
ATOM 1491 O O . GLY A 1 206 ? 11.233 -2.432 -10.061 1.00 95.38 206 GLY A O 1
ATOM 1492 N N . GLY A 1 207 ? 9.680 -1.756 -11.504 1.00 92.62 207 GLY A N 1
ATOM 1493 C CA . GLY A 1 207 ? 10.227 -2.414 -12.686 1.00 92.62 207 GLY A CA 1
ATOM 1494 C C . GLY A 1 207 ? 11.362 -1.627 -13.348 1.00 92.62 207 GLY A C 1
ATOM 1495 O O . GLY A 1 207 ? 11.501 -0.416 -13.154 1.00 92.62 207 GLY A O 1
ATOM 1496 N N . GLY A 1 208 ? 12.176 -2.328 -14.141 1.00 90.62 208 GLY A N 1
ATOM 1497 C CA . GLY A 1 208 ? 13.368 -1.791 -14.794 1.00 90.62 208 GLY A CA 1
ATOM 1498 C C . GLY A 1 208 ? 13.555 -2.237 -16.246 1.00 90.62 208 GLY A C 1
ATOM 1499 O O . GLY A 1 208 ? 13.601 -3.429 -16.543 1.00 90.62 208 GLY A O 1
ATOM 1500 N N . GLY A 1 209 ? 13.754 -1.281 -17.153 1.00 86.62 209 GLY A N 1
ATOM 1501 C CA . GLY A 1 209 ? 14.082 -1.560 -18.557 1.00 86.62 209 GLY A CA 1
ATOM 1502 C C . GLY A 1 209 ? 12.856 -1.935 -19.391 1.00 86.62 209 GLY A C 1
ATOM 1503 O O . GLY A 1 209 ? 11.805 -1.309 -19.260 1.00 86.62 209 GLY A O 1
ATOM 1504 N N . GLY A 1 210 ? 12.985 -2.931 -20.263 1.00 79.94 210 GLY A N 1
ATOM 1505 C CA . GLY A 1 210 ? 11.919 -3.370 -21.158 1.00 79.94 210 GLY A CA 1
ATOM 1506 C C . GLY A 1 210 ? 11.837 -2.576 -22.463 1.00 79.94 210 GLY A C 1
ATOM 1507 O O . GLY A 1 210 ? 12.744 -1.821 -22.810 1.00 79.94 210 GLY A O 1
ATOM 1508 N N . VAL A 1 211 ? 10.751 -2.764 -23.20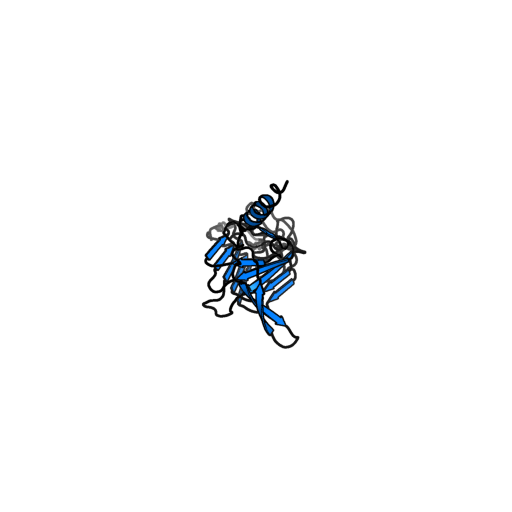7 1.00 71.25 211 VAL A N 1
ATOM 1509 C CA . VAL A 1 211 ? 10.518 -2.105 -24.499 1.00 71.25 211 VAL A CA 1
ATOM 1510 C C . VAL A 1 211 ? 9.518 -0.965 -24.331 1.00 71.25 211 VAL A C 1
ATOM 1512 O O . VAL A 1 211 ? 8.436 -1.149 -23.775 1.00 71.25 211 VAL A O 1
ATOM 1515 N N . THR A 1 212 ? 9.867 0.233 -24.794 1.00 67.50 212 THR A N 1
ATOM 1516 C CA . THR A 1 212 ? 8.960 1.390 -24.785 1.00 67.50 212 THR A CA 1
ATOM 1517 C C . THR A 1 212 ? 7.964 1.338 -25.942 1.00 67.50 212 THR A C 1
ATOM 1519 O O . THR A 1 212 ? 8.105 0.564 -26.885 1.00 67.50 212 THR A O 1
ATOM 1522 N N . ALA A 1 213 ? 6.935 2.189 -25.897 1.00 64.56 213 ALA A N 1
ATOM 1523 C CA . ALA A 1 213 ? 5.890 2.236 -26.924 1.00 64.56 213 ALA A CA 1
ATOM 1524 C C . ALA A 1 213 ? 6.409 2.550 -28.347 1.00 64.56 213 ALA A C 1
ATOM 1526 O O . ALA A 1 213 ? 5.752 2.216 -29.328 1.00 64.56 213 ALA A O 1
ATOM 1527 N N . ASP A 1 214 ? 7.576 3.186 -28.473 1.00 67.31 214 ASP A N 1
ATOM 1528 C CA . ASP A 1 214 ? 8.275 3.448 -29.738 1.00 67.31 214 ASP A CA 1
ATOM 1529 C C . ASP A 1 214 ? 9.197 2.296 -30.188 1.00 67.31 214 ASP A C 1
ATOM 1531 O O . ASP A 1 214 ? 9.843 2.402 -31.230 1.00 67.31 214 ASP A O 1
ATOM 1535 N N . GLY A 1 215 ? 9.216 1.178 -29.453 1.00 67.62 215 GLY A N 1
ATOM 1536 C CA . GLY A 1 215 ? 9.955 -0.037 -29.800 1.00 67.62 215 GLY A CA 1
ATOM 1537 C C . GLY A 1 215 ? 11.424 -0.032 -29.377 1.00 67.62 215 GLY A C 1
ATOM 1538 O O . GLY A 1 215 ? 12.156 -0.954 -29.736 1.00 67.62 215 GLY A O 1
ATOM 1539 N N . GLU A 1 216 ? 11.869 0.976 -28.625 1.00 72.25 216 GLU A N 1
ATOM 1540 C CA . GLU A 1 216 ? 13.232 1.027 -28.096 1.00 72.25 216 GLU A CA 1
ATOM 1541 C C . GLU A 1 216 ? 13.376 0.065 -26.912 1.00 72.25 216 GLU A C 1
ATOM 1543 O O . GLU A 1 216 ? 12.553 0.051 -25.996 1.00 72.25 216 GLU A O 1
ATOM 1548 N N . SER A 1 217 ? 14.431 -0.750 -26.937 1.00 81.19 217 SER A N 1
ATOM 1549 C CA . SER A 1 217 ? 14.715 -1.739 -25.896 1.00 81.19 217 SER A CA 1
ATOM 1550 C C . SER A 1 217 ? 15.734 -1.201 -24.897 1.00 81.19 217 SER A C 1
ATOM 1552 O O . SER A 1 217 ? 16.804 -0.709 -25.269 1.00 81.19 217 SER A O 1
ATOM 1554 N N . PHE A 1 218 ? 15.403 -1.324 -23.617 1.00 82.50 218 PHE A N 1
ATOM 1555 C CA . PHE A 1 218 ? 16.235 -0.945 -22.488 1.00 82.50 218 PHE A CA 1
ATOM 1556 C C . PHE A 1 218 ? 16.505 -2.170 -21.627 1.00 82.50 218 PHE A C 1
ATOM 1558 O O . PHE A 1 218 ? 15.615 -2.977 -21.383 1.00 82.50 218 PHE A O 1
ATOM 1565 N N . VAL A 1 219 ? 17.738 -2.281 -21.143 1.00 87.50 219 VAL A N 1
ATOM 1566 C CA . VAL A 1 219 ? 18.171 -3.371 -20.266 1.00 87.50 219 VAL A CA 1
ATOM 1567 C C . VAL A 1 219 ? 18.434 -2.775 -18.897 1.00 87.50 219 VAL A C 1
ATOM 1569 O O . VAL A 1 219 ? 19.368 -1.984 -18.736 1.00 87.50 219 VAL A O 1
ATOM 1572 N N . ALA A 1 220 ? 17.612 -3.147 -17.922 1.00 89.75 220 ALA A N 1
ATOM 1573 C CA . ALA A 1 220 ? 17.811 -2.768 -16.532 1.00 89.75 220 ALA A CA 1
ATOM 1574 C C . ALA A 1 220 ? 17.173 -3.786 -15.581 1.00 89.75 220 ALA A C 1
ATOM 1576 O O . ALA A 1 220 ? 16.294 -4.563 -15.955 1.00 89.75 220 ALA A O 1
ATOM 1577 N N . ASN A 1 221 ? 17.625 -3.756 -14.330 1.00 92.06 221 ASN A N 1
ATOM 1578 C CA . ASN A 1 221 ? 17.054 -4.569 -13.263 1.00 92.06 221 ASN A CA 1
ATOM 1579 C C . ASN A 1 221 ? 15.844 -3.858 -12.651 1.00 92.06 221 ASN A C 1
ATOM 1581 O O . ASN A 1 221 ? 15.854 -2.632 -12.509 1.00 92.06 221 ASN A O 1
ATOM 1585 N N . GLY A 1 222 ? 14.838 -4.632 -12.249 1.00 94.12 222 GLY A N 1
ATOM 1586 C CA . GLY A 1 222 ? 13.829 -4.164 -11.303 1.00 94.12 222 GLY A CA 1
ATOM 1587 C C . GLY A 1 222 ? 14.422 -3.989 -9.902 1.00 94.12 222 GLY A C 1
ATOM 1588 O O . GLY A 1 222 ? 15.492 -4.523 -9.602 1.00 94.12 222 GLY A O 1
ATOM 1589 N N . GLY A 1 223 ? 13.722 -3.229 -9.068 1.00 96.94 223 GLY A N 1
ATOM 1590 C CA . GLY A 1 223 ? 14.064 -3.034 -7.666 1.00 96.94 223 GLY A CA 1
ATOM 1591 C C . GLY A 1 223 ? 13.641 -4.217 -6.799 1.00 96.94 223 GLY A C 1
ATOM 1592 O O . GLY A 1 223 ? 12.719 -4.973 -7.135 1.00 96.94 223 GLY A O 1
ATOM 1593 N N . ASP A 1 224 ? 14.297 -4.353 -5.654 1.00 97.50 224 ASP A N 1
ATOM 1594 C CA . ASP A 1 224 ? 13.978 -5.338 -4.633 1.00 97.50 224 ASP A CA 1
ATOM 1595 C C . ASP A 1 224 ? 12.595 -5.075 -4.023 1.00 97.50 224 ASP A C 1
ATOM 1597 O O . ASP A 1 224 ? 12.108 -3.950 -3.929 1.00 97.50 224 ASP A O 1
ATOM 1601 N N . GLY A 1 225 ? 11.929 -6.143 -3.582 1.00 96.00 225 GLY A N 1
ATOM 1602 C CA . GLY A 1 225 ? 10.554 -6.070 -3.081 1.00 96.00 225 GLY A CA 1
ATOM 1603 C C . GLY A 1 225 ? 10.371 -5.388 -1.728 1.00 96.00 225 GLY A C 1
ATOM 1604 O O . GLY A 1 225 ? 9.235 -5.231 -1.286 1.00 96.00 225 GLY A O 1
ATOM 1605 N N . GLY A 1 226 ? 11.466 -5.057 -1.045 1.00 97.06 226 GLY A N 1
ATOM 1606 C CA . GLY A 1 226 ? 11.424 -4.660 0.354 1.00 97.06 226 GLY A CA 1
ATOM 1607 C C . GLY A 1 226 ? 10.915 -5.775 1.268 1.00 97.06 226 GLY A C 1
ATOM 1608 O O . GLY A 1 226 ? 10.944 -6.968 0.950 1.00 97.06 226 GLY A O 1
ATOM 1609 N N . THR A 1 227 ? 10.438 -5.376 2.445 1.00 98.12 227 THR A N 1
ATOM 1610 C CA . THR A 1 227 ? 9.808 -6.293 3.402 1.00 98.12 227 THR A CA 1
ATOM 1611 C C . THR A 1 227 ? 8.295 -6.166 3.319 1.00 98.12 227 THR A C 1
ATOM 1613 O O . THR A 1 227 ? 7.753 -5.103 3.606 1.00 98.12 227 THR A O 1
ATOM 1616 N N . VAL A 1 228 ? 7.608 -7.269 3.014 1.00 98.44 228 VAL A N 1
ATOM 1617 C CA . VAL A 1 228 ? 6.141 -7.338 3.050 1.00 98.44 228 VAL A CA 1
ATOM 1618 C C . VAL A 1 228 ? 5.691 -8.323 4.125 1.00 98.44 228 VAL A C 1
ATOM 1620 O O . VAL A 1 228 ? 6.070 -9.494 4.104 1.00 98.44 228 VAL A O 1
ATOM 1623 N N . ILE A 1 229 ? 4.877 -7.856 5.074 1.00 98.31 229 ILE A N 1
ATOM 1624 C CA . ILE A 1 229 ? 4.329 -8.667 6.169 1.00 98.31 229 ILE A CA 1
ATOM 1625 C C . ILE A 1 229 ? 2.806 -8.593 6.139 1.00 98.31 229 ILE A C 1
ATOM 1627 O O . ILE A 1 229 ? 2.227 -7.513 6.202 1.00 98.31 229 ILE A O 1
ATOM 1631 N N . ILE A 1 230 ? 2.142 -9.747 6.099 1.00 98.06 230 ILE A N 1
ATOM 1632 C CA . ILE A 1 230 ? 0.679 -9.844 6.114 1.00 98.06 230 ILE A CA 1
ATOM 1633 C C . ILE A 1 230 ? 0.268 -10.664 7.333 1.00 98.06 230 ILE A C 1
ATOM 1635 O O . ILE A 1 230 ? 0.538 -11.862 7.405 1.00 98.06 230 ILE A O 1
ATOM 1639 N N . TYR A 1 231 ? -0.383 -10.016 8.295 1.00 97.62 231 TYR A N 1
ATOM 1640 C CA . TYR A 1 231 ? -0.894 -10.665 9.502 1.00 97.62 231 TYR A CA 1
ATOM 1641 C C . TYR A 1 231 ? -2.372 -11.055 9.400 1.00 97.62 231 TYR A C 1
ATOM 1643 O O . TYR A 1 231 ? -2.811 -11.947 10.123 1.00 97.62 231 TYR A O 1
ATOM 1651 N N . GLY A 1 232 ? -3.151 -10.386 8.546 1.00 95.06 232 GLY A N 1
ATOM 1652 C CA . GLY A 1 232 ? -4.584 -10.636 8.413 1.00 95.06 232 GLY A CA 1
ATOM 1653 C C . GLY A 1 232 ? -5.235 -9.834 7.290 1.00 95.06 232 GLY A C 1
ATOM 1654 O O . GLY A 1 232 ? -4.552 -9.167 6.515 1.00 95.06 232 GLY A O 1
ATOM 1655 N N . GLY A 1 233 ? -6.566 -9.898 7.227 1.00 95.50 233 GLY A N 1
ATOM 1656 C CA . GLY A 1 233 ? -7.353 -9.322 6.137 1.00 95.50 233 GLY A CA 1
ATOM 1657 C C . GLY A 1 233 ? -7.343 -10.173 4.864 1.00 95.50 233 GLY A C 1
ATOM 1658 O O . GLY A 1 233 ? -7.068 -11.374 4.894 1.00 95.50 233 GLY A O 1
ATOM 1659 N N . VAL A 1 234 ? -7.669 -9.532 3.744 1.00 97.44 234 VAL A N 1
ATOM 1660 C CA . VAL A 1 234 ? -7.625 -10.115 2.397 1.00 97.44 234 VAL A CA 1
ATOM 1661 C C . VAL A 1 234 ? -6.696 -9.267 1.541 1.00 97.44 234 VAL A C 1
ATOM 1663 O O . VAL A 1 234 ? -6.860 -8.050 1.479 1.00 97.44 234 VAL A O 1
ATOM 1666 N N . VAL A 1 235 ? -5.746 -9.916 0.870 1.00 98.12 235 VAL A N 1
ATOM 1667 C CA . VAL A 1 235 ? -4.821 -9.264 -0.061 1.00 98.12 235 VAL A CA 1
ATOM 1668 C C . VAL A 1 235 ? -5.023 -9.859 -1.446 1.00 98.12 235 VAL A C 1
ATOM 1670 O O . VAL A 1 235 ? -4.879 -11.068 -1.624 1.00 98.12 235 VAL A O 1
ATOM 1673 N N . ASP A 1 236 ? -5.368 -9.001 -2.398 1.00 97.69 236 ASP A N 1
ATOM 1674 C CA . ASP A 1 236 ? -5.440 -9.299 -3.823 1.00 97.69 236 ASP A CA 1
ATOM 1675 C C . ASP A 1 236 ? -4.305 -8.544 -4.522 1.00 97.69 236 ASP A C 1
ATOM 1677 O O . ASP A 1 236 ? -4.223 -7.318 -4.442 1.00 97.69 236 ASP A O 1
ATOM 1681 N N . ALA A 1 237 ? -3.369 -9.275 -5.117 1.00 97.19 237 ALA A N 1
ATOM 1682 C CA . ALA A 1 237 ? -2.129 -8.724 -5.645 1.00 97.19 237 ALA A CA 1
ATOM 1683 C C . ALA A 1 237 ? -1.846 -9.332 -7.018 1.00 97.19 237 ALA A C 1
ATOM 1685 O O . ALA A 1 237 ? -1.663 -10.546 -7.135 1.00 97.19 237 ALA A O 1
ATOM 1686 N N . ALA A 1 238 ? -1.794 -8.486 -8.045 1.00 93.81 238 ALA A N 1
ATOM 1687 C CA . ALA A 1 238 ? -1.558 -8.898 -9.424 1.00 93.81 238 ALA A CA 1
ATOM 1688 C C . ALA A 1 238 ? -0.623 -7.921 -10.149 1.00 93.81 238 ALA A C 1
ATOM 1690 O O . ALA A 1 238 ? -0.767 -6.703 -10.029 1.00 93.81 238 ALA A O 1
ATOM 1691 N N . SER A 1 239 ? 0.328 -8.469 -10.905 1.00 90.31 239 SER A N 1
ATOM 1692 C CA . SER A 1 239 ? 1.220 -7.737 -11.808 1.00 90.31 239 SER A CA 1
ATOM 1693 C C . SER A 1 239 ? 1.435 -8.570 -13.070 1.00 90.31 239 SER A C 1
ATOM 1695 O O . SER A 1 239 ? 1.495 -9.799 -12.979 1.00 90.31 239 SER A O 1
ATOM 1697 N N . ASP A 1 240 ? 1.541 -7.907 -14.221 1.00 84.19 240 ASP A N 1
ATOM 1698 C CA . ASP A 1 240 ? 1.719 -8.578 -15.517 1.00 84.19 240 ASP A CA 1
ATOM 1699 C C . ASP A 1 240 ? 3.179 -8.969 -15.796 1.00 84.19 240 ASP A C 1
ATOM 1701 O O . ASP A 1 240 ? 3.434 -9.931 -16.518 1.00 84.19 240 ASP A O 1
ATOM 1705 N N . GLY A 1 241 ? 4.147 -8.254 -15.210 1.00 80.69 241 GLY A N 1
ATOM 1706 C CA . GLY A 1 241 ? 5.582 -8.490 -15.444 1.00 80.69 241 GLY A CA 1
ATOM 1707 C C . GLY A 1 241 ? 6.462 -8.482 -14.192 1.00 80.69 241 GLY A C 1
ATOM 1708 O O . GLY A 1 241 ? 7.565 -9.024 -14.219 1.00 80.69 241 GLY A O 1
ATOM 1709 N N . GLY A 1 242 ? 5.990 -7.898 -13.090 1.00 89.44 242 GLY A N 1
ATOM 1710 C CA . GLY A 1 242 ? 6.643 -7.962 -11.786 1.00 89.44 242 GLY A CA 1
ATOM 1711 C C . GLY A 1 242 ? 6.085 -9.093 -10.925 1.00 89.44 242 GLY A C 1
ATOM 1712 O O . GLY A 1 242 ? 5.151 -9.804 -11.300 1.00 89.44 242 GLY A O 1
ATOM 1713 N N . ALA A 1 243 ? 6.629 -9.261 -9.721 1.00 94.19 243 ALA A N 1
ATOM 1714 C CA . ALA A 1 243 ? 6.022 -10.169 -8.757 1.00 94.19 243 ALA A CA 1
ATOM 1715 C C . ALA A 1 243 ? 4.642 -9.651 -8.306 1.00 94.19 243 ALA A C 1
ATOM 1717 O O . ALA A 1 243 ? 4.424 -8.448 -8.164 1.00 94.19 243 ALA A O 1
ATOM 1718 N N . ALA A 1 244 ? 3.718 -10.557 -7.977 1.00 96.06 244 ALA A N 1
ATOM 1719 C CA . ALA A 1 244 ? 2.504 -10.163 -7.256 1.00 96.06 244 ALA A CA 1
ATOM 1720 C C . ALA A 1 244 ? 2.871 -9.481 -5.923 1.00 96.06 244 ALA A C 1
ATOM 1722 O O . ALA A 1 244 ? 2.403 -8.390 -5.616 1.00 96.06 244 ALA A O 1
ATOM 1723 N N . ILE A 1 245 ? 3.772 -10.103 -5.160 1.00 98.06 245 ILE A N 1
ATOM 1724 C CA . ILE A 1 245 ? 4.387 -9.525 -3.965 1.00 98.06 245 ILE A CA 1
ATOM 1725 C C . ILE A 1 245 ? 5.879 -9.847 -4.028 1.00 98.06 245 ILE A C 1
ATOM 1727 O O . ILE A 1 245 ? 6.244 -11.024 -4.031 1.00 98.06 245 ILE A O 1
ATOM 1731 N N . GLY A 1 246 ? 6.736 -8.832 -4.109 1.00 97.12 246 GLY A N 1
ATOM 1732 C CA . GLY A 1 246 ? 8.179 -9.018 -4.266 1.00 97.12 246 GLY A CA 1
ATOM 1733 C C . GLY A 1 246 ? 8.828 -7.959 -5.153 1.00 97.12 246 GLY A C 1
ATOM 1734 O O . GLY A 1 246 ? 8.360 -6.828 -5.216 1.00 97.12 246 GLY A O 1
ATOM 1735 N N . GLY A 1 247 ? 9.939 -8.314 -5.797 1.00 95.31 247 GLY A N 1
ATOM 1736 C CA . GLY A 1 247 ? 10.677 -7.394 -6.666 1.00 95.31 247 GLY A CA 1
ATOM 1737 C C . GLY A 1 247 ? 9.940 -7.059 -7.963 1.00 95.31 247 GLY A C 1
ATOM 1738 O O . GLY A 1 247 ? 9.058 -7.803 -8.412 1.00 95.31 247 GLY A O 1
ATOM 1739 N N . GLY A 1 248 ? 10.322 -5.934 -8.560 1.00 92.38 248 GLY A N 1
ATOM 1740 C CA . GLY A 1 248 ? 9.844 -5.544 -9.881 1.00 92.38 248 GLY A CA 1
ATOM 1741 C C . GLY A 1 248 ? 10.480 -6.376 -10.992 1.00 92.38 248 GLY A C 1
ATOM 1742 O O . GLY A 1 248 ? 11.540 -6.981 -10.822 1.00 92.38 248 GLY A O 1
ATOM 1743 N N . GLY A 1 249 ? 9.819 -6.412 -12.146 1.00 89.38 249 GLY A N 1
ATOM 1744 C CA . GLY A 1 249 ? 10.337 -7.065 -13.341 1.00 89.38 249 GLY A CA 1
ATOM 1745 C C . GLY A 1 249 ? 11.589 -6.355 -13.854 1.00 89.38 249 GLY A C 1
ATOM 1746 O O . GLY A 1 249 ? 11.668 -5.128 -13.838 1.00 89.38 249 GLY A O 1
ATOM 1747 N N . GLY A 1 250 ? 12.569 -7.131 -14.306 1.00 84.62 250 GLY A N 1
ATOM 1748 C CA . GLY A 1 250 ? 13.729 -6.648 -15.053 1.00 84.62 250 GLY A CA 1
ATOM 1749 C C . GLY A 1 250 ? 13.703 -7.163 -16.488 1.00 84.62 250 GLY A C 1
ATOM 1750 O O . GLY A 1 250 ? 12.846 -7.966 -16.859 1.00 84.62 250 GLY A O 1
ATOM 1751 N N . SER A 1 251 ? 14.664 -6.723 -17.288 1.00 75.75 251 SER A N 1
ATOM 1752 C CA . SER A 1 251 ? 14.859 -7.182 -18.667 1.00 75.75 251 SER A CA 1
ATOM 1753 C C . SER A 1 251 ? 16.273 -7.730 -18.842 1.00 75.75 251 SER A C 1
ATOM 1755 O O . SER A 1 251 ? 17.245 -7.057 -18.501 1.00 75.75 251 SER A O 1
ATOM 1757 N N . ASP A 1 252 ? 16.372 -8.944 -19.386 1.00 64.38 252 ASP A N 1
ATOM 1758 C CA . ASP A 1 252 ? 17.634 -9.582 -19.772 1.00 64.38 252 ASP A CA 1
ATOM 1759 C C . ASP A 1 252 ? 17.845 -9.479 -21.297 1.00 64.38 252 ASP A C 1
ATOM 1761 O O . ASP A 1 252 ? 16.888 -9.313 -22.055 1.00 64.38 252 ASP A O 1
ATOM 1765 N N . VAL A 1 253 ? 19.108 -9.567 -21.736 1.00 51.72 253 VAL A N 1
ATOM 1766 C CA . VAL A 1 253 ? 19.522 -9.634 -23.157 1.00 51.72 253 VAL A CA 1
ATOM 1767 C C . VAL A 1 253 ? 19.405 -11.027 -23.763 1.00 51.72 253 VAL A C 1
ATOM 1769 O O . VAL A 1 253 ? 19.713 -12.012 -23.053 1.00 51.72 253 VAL A O 1
#

Foldseek 3Di:
DPPDDPVVVVVVVVVVVPPPPPPPVQDPWDKFWFWDDPPPAIDIDIDTDRDAAEDAQPQQEQECVPSNQHYEFDAEHEHLAEHEFYAEHEYEFEWNGEYEYAQAYEAAARTEYEYTWRDQPPNTTGEYAFEHEPVHYDLQCASYFWAEDQAEKTWGEEYHYRAGEYEFYSEYPCPDPPPDPPPDDDDDDPDPVPQFDFGFWSATMGGYWGADPVGDGGFYYIHWGYHYHYSDYHYHFDHPAQHSGTTIHGDDD

Secondary structure (DSSP, 8-state):
---SSSHHHHHHHHHSS-S-------PPPEEEEEEEE-SSSEEEEEEEES--EE--TT--EEETTGGGGEEEE-SEEEE-SPEEEESEEEEEE-TT-EEEETT-EE-BTT-EEEEEES---TTTS-EEEEEE-TTTS-TTS-SEE---BTT-PPPB-EEEE-SSEEEEEE----S---S-------------------PPPSEEPPPBEEE-TT--EEE-PPPP---EEE-SSEEEEEESSS-SEEPPP----

pLDDT: mean 83.61, std 20.66, range [34.59, 98.94]

Organism: NCBI:txid2838586

Radius of gyration: 25.08 Å; chains: 1; bounding box: 39×78×93 Å